Protein AF-A0A524PRM0-F1 (afdb_monomer_lite)

pLDDT: mean 89.5, std 9.57, range [42.81, 97.81]

Secondary structure (DSSP, 8-state):
---GGGS--HHHHHHSTTTTS-HHHHS-GGGGSSSPPTTGGGPPPPPTHHHHTT-TTTGGG-HHHHHHHHHTSGGGGSTT--GGGTS-TTT----TTT-S-HHHHHHHHHHHHHHHHT-HHHHHHH--SPP--HHHHTTTSTTHHHHHHHS-HHHHHB---SSSSS---BPPTTTS---THHHHSSS-GGGTTTTTTGGGT---SSBTTTTGGGT---TTTT-BHHHHHHHHHHHHHHHHHHHHHHHHHHHT-

Foldseek 3Di:
DDDPVPDQDLVLQCQAPCVVDDPCVFFPPQVVDPPRDPVSVVDDTDAPCVPQNPDPVNVLQVVVVQVVLLCLAPQVPFPPDGPCLLAVRRRGHDAVVPDPALLVVLVSNQVSVCVQLVDVVNVVVRDPDDHHPPCVLPVLDDPVVVCSSLDHPQLFQFDQDQRHQAGNRGHDSVRGDRDLCCQQALVHSCCRHSCVPVVVPDDDPQWRVVVSVVNDDRHRNTDGNVVVVVVVVVVVVVVVVVVVVVVVVVVVD

Sequence (253 aa):
IMCDQYIIDRDKYYQSNHWSFSCTDCHSTEFANFPHQIVERLEEHFSCIDCHGYDEAYAQYNFEEIDAEYQASTHVNVEGFSCWNCHNPHSYEITVRNSTNLHETILYDNNICLECHGNYTNFQLLSNHDEIKVVDSHDWLPNQVAHFQGVRCIECHTSINDTILVAHTLLPKEQAVRRCTECHSSDSRLMATLYKFQSKERRSTGFINGVIINDSYVIGATRNFYLNVLSLIIFGGLLLVIMVHIGFRIKRK

Structure (mmCIF, N/CA/C/O backbone):
data_AF-A0A524PRM0-F1
#
_entry.id   AF-A0A524PRM0-F1
#
loop_
_atom_site.group_PDB
_atom_site.id
_atom_site.type_symbol
_atom_site.label_atom_id
_atom_site.label_alt_id
_atom_site.label_comp_id
_atom_site.label_asym_id
_atom_site.label_entity_id
_atom_site.label_seq_id
_atom_site.pdbx_PDB_ins_code
_atom_site.Cartn_x
_atom_site.Cartn_y
_atom_site.Cartn_z
_atom_site.occupancy
_atom_site.B_iso_or_equiv
_atom_site.auth_seq_id
_atom_site.auth_comp_id
_atom_site.auth_asym_id
_atom_site.auth_atom_id
_atom_site.pdbx_PDB_model_num
ATOM 1 N N . ILE A 1 1 ? 3.714 -13.861 -34.727 1.00 42.81 1 ILE A N 1
ATOM 2 C CA . ILE A 1 1 ? 2.568 -13.748 -33.796 1.00 42.81 1 ILE A CA 1
ATOM 3 C C . ILE A 1 1 ? 3.050 -12.834 -32.683 1.00 42.81 1 ILE A C 1
ATOM 5 O O . ILE A 1 1 ? 3.995 -13.211 -32.006 1.00 42.81 1 ILE A O 1
ATOM 9 N N . MET A 1 2 ? 2.551 -11.597 -32.610 1.00 49.12 2 MET A N 1
ATOM 10 C CA . MET A 1 2 ? 2.824 -10.735 -31.455 1.00 49.12 2 MET A CA 1
ATOM 11 C C . MET A 1 2 ? 1.955 -11.256 -30.315 1.00 49.12 2 MET A C 1
ATOM 13 O O . MET A 1 2 ? 0.758 -11.429 -30.512 1.00 49.12 2 MET A O 1
ATOM 17 N N . CYS A 1 3 ? 2.557 -11.600 -29.179 1.00 55.69 3 CYS A N 1
ATOM 18 C CA . CYS A 1 3 ? 1.780 -11.946 -27.996 1.00 55.69 3 CYS A CA 1
ATOM 19 C C . CYS A 1 3 ? 1.255 -10.640 -27.387 1.00 55.69 3 CYS A C 1
ATOM 21 O O . CYS A 1 3 ? 2.056 -9.747 -27.119 1.00 55.69 3 CYS A O 1
ATOM 23 N N . ASP A 1 4 ? -0.055 -10.544 -27.156 1.00 56.41 4 ASP A N 1
ATOM 24 C CA . ASP A 1 4 ? -0.734 -9.328 -26.664 1.00 56.41 4 ASP A CA 1
ATOM 25 C C . ASP A 1 4 ? -0.154 -8.793 -25.340 1.00 56.41 4 ASP A C 1
ATOM 27 O O . ASP A 1 4 ? -0.187 -7.602 -25.066 1.00 56.41 4 ASP A O 1
ATOM 31 N N . GLN A 1 5 ? 0.472 -9.673 -24.560 1.00 56.88 5 GLN A N 1
ATOM 32 C CA . GLN A 1 5 ? 1.200 -9.390 -23.318 1.00 56.88 5 GLN A CA 1
ATOM 33 C C . GLN A 1 5 ? 2.495 -8.563 -23.484 1.00 56.88 5 GLN A C 1
ATOM 35 O O . GLN A 1 5 ? 3.081 -8.162 -22.485 1.00 56.88 5 GLN A O 1
ATOM 40 N N . TYR A 1 6 ? 2.938 -8.277 -24.715 1.00 70.50 6 TYR A N 1
ATOM 41 C CA . TYR A 1 6 ? 4.083 -7.392 -25.000 1.00 70.50 6 TYR A CA 1
ATOM 42 C C . TYR A 1 6 ? 3.674 -6.049 -25.616 1.00 70.50 6 TYR A C 1
ATOM 44 O O . TYR A 1 6 ? 4.520 -5.337 -26.158 1.00 70.50 6 TYR A O 1
ATOM 52 N N . ILE A 1 7 ? 2.382 -5.722 -25.591 1.00 82.38 7 ILE A N 1
ATOM 53 C CA . ILE A 1 7 ? 1.856 -4.455 -26.094 1.00 82.38 7 ILE A CA 1
ATOM 54 C C . ILE A 1 7 ? 1.409 -3.623 -24.897 1.00 82.38 7 ILE A C 1
ATOM 56 O O . ILE A 1 7 ? 0.623 -4.078 -24.069 1.00 82.38 7 ILE A O 1
ATOM 60 N N . ILE A 1 8 ? 1.906 -2.389 -24.824 1.00 88.50 8 ILE A N 1
ATOM 61 C CA . ILE A 1 8 ? 1.453 -1.431 -23.821 1.00 88.50 8 ILE A CA 1
ATOM 62 C C . ILE A 1 8 ? 0.025 -1.002 -24.157 1.00 88.50 8 ILE A C 1
ATOM 64 O O . ILE A 1 8 ? -0.260 -0.544 -25.267 1.00 88.50 8 ILE A O 1
ATOM 68 N N . ASP A 1 9 ? -0.873 -1.154 -23.187 1.00 92.44 9 ASP A N 1
ATOM 69 C CA . ASP A 1 9 ? -2.245 -0.675 -23.300 1.00 92.44 9 ASP A CA 1
ATOM 70 C C . ASP A 1 9 ? -2.242 0.857 -23.343 1.00 92.44 9 ASP A C 1
ATOM 72 O O . ASP A 1 9 ? -1.825 1.529 -22.397 1.00 92.44 9 ASP A O 1
ATOM 76 N N . ARG A 1 10 ? -2.705 1.404 -24.469 1.00 92.12 10 ARG A N 1
ATOM 77 C CA . ARG A 1 10 ? -2.720 2.844 -24.723 1.00 92.12 10 ARG A CA 1
ATOM 78 C C . ARG A 1 10 ? -3.519 3.605 -23.668 1.00 92.12 10 ARG A C 1
ATOM 80 O O . ARG A 1 10 ? -3.076 4.664 -23.231 1.00 92.12 10 ARG A O 1
ATOM 87 N N . ASP A 1 11 ? -4.692 3.106 -23.298 1.00 94.50 11 ASP A N 1
ATOM 88 C CA . ASP A 1 11 ? -5.593 3.837 -22.413 1.00 94.50 11 ASP A CA 1
ATOM 89 C C . ASP A 1 11 ? -5.048 3.829 -20.986 1.00 94.50 11 ASP A C 1
ATOM 91 O O . ASP A 1 11 ? -5.102 4.863 -20.321 1.00 94.50 11 ASP A O 1
ATOM 95 N N . LYS A 1 12 ? -4.452 2.714 -20.542 1.00 93.31 12 LYS A N 1
ATOM 96 C CA . LYS A 1 12 ? -3.744 2.654 -19.252 1.00 93.31 12 LYS A CA 1
ATOM 97 C C . LYS A 1 12 ? -2.511 3.555 -19.229 1.00 93.31 12 LYS A C 1
ATOM 99 O O . LYS A 1 12 ? -2.285 4.254 -18.247 1.00 93.31 12 LYS A O 1
ATOM 104 N N . TYR A 1 13 ? -1.747 3.600 -20.319 1.00 95.00 13 TYR A N 1
ATOM 105 C CA . TYR A 1 13 ? -0.578 4.471 -20.410 1.00 95.00 13 TYR A CA 1
ATOM 106 C C . TYR A 1 13 ? -0.937 5.945 -20.259 1.00 95.00 13 TYR A C 1
ATOM 108 O O . TYR A 1 13 ? -0.324 6.650 -19.458 1.00 95.00 13 TYR A O 1
ATOM 116 N N . TYR A 1 14 ? -1.976 6.399 -20.963 1.00 94.25 14 TYR A N 1
ATOM 117 C CA . TYR A 1 14 ? -2.411 7.794 -20.892 1.00 94.25 14 TYR A CA 1
ATOM 118 C C . TYR A 1 14 ? -3.111 8.177 -19.580 1.00 94.25 14 TYR A C 1
ATOM 120 O O . TYR A 1 14 ? -3.336 9.364 -19.351 1.00 94.25 14 TYR A O 1
ATOM 128 N N . GLN A 1 15 ? -3.445 7.205 -18.728 1.00 92.25 15 GLN A N 1
ATOM 129 C CA . GLN A 1 15 ? -3.953 7.445 -17.373 1.00 92.25 15 GLN A CA 1
ATOM 130 C C . GLN A 1 15 ? -2.844 7.366 -16.307 1.00 92.25 15 GLN A C 1
ATOM 132 O O . GLN A 1 15 ? -2.979 7.984 -15.253 1.00 92.25 15 GLN A O 1
ATOM 137 N N . SER A 1 16 ? -1.725 6.690 -16.605 1.00 94.00 16 SER A N 1
ATOM 138 C CA . SER A 1 16 ? -0.582 6.507 -15.699 1.00 94.00 16 SER A CA 1
ATOM 139 C C . SER A 1 16 ? 0.093 7.815 -15.273 1.00 94.00 16 SER A C 1
ATOM 141 O O . SER A 1 16 ? 0.008 8.833 -15.954 1.00 94.00 16 SER A O 1
ATOM 143 N N . ASN A 1 17 ? 0.869 7.785 -14.187 1.00 91.88 17 ASN A N 1
ATOM 144 C CA . ASN A 1 17 ? 1.587 8.971 -13.697 1.00 91.88 17 ASN A CA 1
ATOM 145 C C . ASN A 1 17 ? 2.663 9.495 -14.668 1.00 91.88 17 ASN A C 1
ATOM 147 O O . ASN A 1 17 ? 3.032 10.665 -14.582 1.00 91.88 17 ASN A O 1
ATOM 151 N N . HIS A 1 18 ? 3.171 8.646 -15.567 1.00 93.00 18 HIS A N 1
ATOM 152 C CA . HIS A 1 18 ? 4.244 8.976 -16.513 1.00 93.00 18 HIS A CA 1
ATOM 153 C C . HIS A 1 18 ? 3.741 9.162 -17.952 1.00 93.00 18 HIS A C 1
ATOM 155 O O . HIS A 1 18 ? 4.539 9.182 -18.886 1.00 93.00 18 HIS A O 1
ATOM 161 N N . TRP A 1 19 ? 2.429 9.344 -18.147 1.00 94.12 19 TRP A N 1
ATOM 162 C CA . TRP A 1 19 ? 1.804 9.496 -19.468 1.00 94.12 19 TRP A CA 1
ATOM 163 C C . TRP A 1 19 ? 2.419 10.593 -20.353 1.00 94.12 19 TRP A C 1
ATOM 165 O O . TRP A 1 19 ? 2.274 10.560 -21.575 1.00 94.12 19 TRP A O 1
ATOM 175 N N . SER A 1 20 ? 3.040 11.608 -19.739 1.00 94.00 20 SER A N 1
ATOM 176 C CA . SER A 1 20 ? 3.622 12.757 -20.434 1.00 94.00 20 SER A CA 1
ATOM 177 C C . SER A 1 20 ? 5.001 12.486 -21.030 1.00 94.00 20 SER A C 1
ATOM 179 O O . SER A 1 20 ? 5.500 13.330 -21.773 1.00 94.00 20 SER A O 1
ATOM 181 N N . PHE A 1 21 ? 5.634 11.368 -20.679 1.00 93.38 21 PHE A N 1
ATOM 182 C CA . PHE A 1 21 ? 6.931 10.992 -21.229 1.00 93.38 21 PHE A CA 1
ATOM 183 C C . PHE A 1 21 ? 6.786 10.421 -22.639 1.00 93.38 21 PHE A C 1
ATOM 185 O O . PHE A 1 21 ? 5.763 9.866 -23.027 1.00 93.38 21 PHE A O 1
ATOM 192 N N . SER A 1 22 ? 7.819 10.586 -23.450 1.00 92.88 22 SER A N 1
ATOM 193 C CA . SER A 1 22 ? 7.994 9.796 -24.658 1.00 92.88 22 SER A CA 1
ATOM 194 C C . SER A 1 22 ? 8.555 8.420 -24.289 1.00 92.88 22 SER A C 1
ATOM 196 O O . SER A 1 22 ? 9.211 8.266 -23.260 1.00 92.88 22 SER A O 1
ATOM 198 N N . CYS A 1 23 ? 8.351 7.404 -25.134 1.00 90.81 23 CYS A N 1
ATOM 199 C CA . CYS A 1 23 ? 8.943 6.080 -24.898 1.00 90.81 23 CYS A CA 1
ATOM 200 C C . CYS A 1 23 ? 10.467 6.187 -24.728 1.00 90.81 23 CYS A C 1
ATOM 202 O O . CYS A 1 23 ? 11.041 5.558 -23.850 1.00 90.81 23 CYS A O 1
ATOM 204 N N . THR A 1 24 ? 11.102 7.045 -25.530 1.00 92.19 24 THR A N 1
ATOM 205 C CA . THR A 1 24 ? 12.550 7.285 -25.537 1.00 92.19 24 THR A CA 1
ATOM 206 C C . THR A 1 24 ? 13.056 8.148 -24.377 1.00 92.19 24 THR A C 1
ATOM 208 O O . THR A 1 24 ? 14.256 8.387 -24.290 1.00 92.19 24 THR A O 1
ATOM 211 N N . ASP A 1 25 ? 12.172 8.629 -23.497 1.00 92.31 25 ASP A N 1
ATOM 212 C CA . ASP A 1 25 ? 12.589 9.303 -22.261 1.00 92.31 25 ASP A CA 1
ATOM 213 C C . ASP A 1 25 ? 13.003 8.278 -21.191 1.00 92.31 25 ASP A C 1
ATOM 215 O O . ASP A 1 25 ? 13.811 8.591 -20.322 1.00 92.31 25 ASP A O 1
ATOM 219 N N . CYS A 1 26 ? 12.472 7.050 -21.267 1.00 90.19 26 CYS A N 1
ATOM 220 C CA . CYS A 1 26 ? 12.817 5.939 -20.371 1.00 90.19 26 CYS A CA 1
ATOM 221 C C . CYS A 1 26 ? 13.532 4.785 -21.085 1.00 90.19 26 CYS A C 1
ATOM 223 O O . CYS A 1 26 ? 14.233 4.010 -20.444 1.00 90.19 26 CYS A O 1
ATOM 225 N N . HIS A 1 27 ? 13.346 4.656 -22.394 1.00 91.06 27 HIS A N 1
ATOM 226 C CA . HIS A 1 27 ? 13.953 3.613 -23.207 1.00 91.06 27 HIS A CA 1
ATOM 227 C C . HIS A 1 27 ? 15.031 4.179 -24.130 1.00 91.06 27 HIS A C 1
ATOM 229 O O . HIS A 1 27 ? 15.061 5.380 -24.415 1.00 91.06 27 HIS A O 1
ATOM 235 N N . SER A 1 28 ? 15.907 3.319 -24.650 1.00 91.19 28 SER A N 1
ATOM 236 C CA . SER A 1 28 ? 16.889 3.739 -25.654 1.00 91.19 28 SER A CA 1
ATOM 237 C C . SER A 1 28 ? 16.225 4.360 -26.894 1.00 91.19 28 SER A C 1
ATOM 239 O O . SER A 1 28 ? 15.088 4.048 -27.253 1.00 91.19 28 SER A O 1
ATOM 241 N N . THR A 1 29 ? 16.949 5.226 -27.613 1.00 91.62 29 THR A N 1
ATOM 242 C CA . THR A 1 29 ? 16.426 5.891 -28.825 1.00 91.62 29 THR A CA 1
ATOM 243 C C . THR A 1 2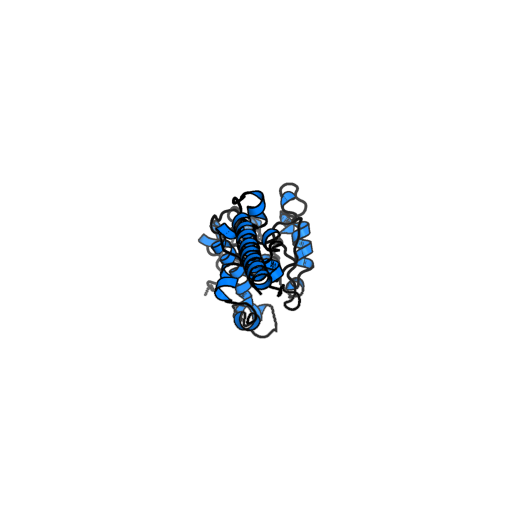9 ? 15.989 4.912 -29.917 1.00 91.62 29 THR A C 1
ATOM 245 O O . THR A 1 29 ? 15.158 5.252 -30.759 1.00 91.62 29 THR A O 1
ATOM 248 N N . GLU A 1 30 ? 16.504 3.683 -29.884 1.00 90.50 30 GLU A N 1
ATOM 249 C CA . GLU A 1 30 ? 16.150 2.607 -30.809 1.00 90.50 30 GLU A CA 1
ATOM 250 C C . GLU A 1 30 ? 14.702 2.117 -30.646 1.00 90.50 30 GLU A C 1
ATOM 252 O O . GLU A 1 30 ? 14.135 1.573 -31.598 1.00 90.50 30 GLU A O 1
ATOM 257 N N . PHE A 1 31 ? 14.038 2.404 -29.516 1.00 88.94 31 PHE A N 1
ATOM 258 C CA . PHE A 1 31 ? 12.598 2.162 -29.354 1.00 88.94 31 PHE A CA 1
ATOM 259 C C . PHE A 1 31 ? 11.720 2.995 -30.298 1.00 88.94 31 PHE A C 1
ATOM 261 O O . PHE A 1 31 ? 10.552 2.659 -30.491 1.00 88.94 31 PHE A O 1
ATOM 268 N N . ALA A 1 32 ? 12.257 4.028 -30.954 1.00 89.00 32 ALA A N 1
ATOM 269 C CA . ALA A 1 32 ? 11.547 4.723 -32.028 1.00 89.00 32 ALA A CA 1
ATOM 270 C C . ALA A 1 32 ? 11.274 3.816 -33.247 1.00 89.00 32 ALA A C 1
ATOM 272 O O . ALA A 1 32 ? 10.380 4.099 -34.049 1.00 89.00 32 ALA A O 1
ATOM 273 N N . ASN A 1 33 ? 12.025 2.718 -33.391 1.00 88.50 33 ASN A N 1
ATOM 274 C CA . ASN A 1 33 ? 11.896 1.780 -34.496 1.00 88.50 33 ASN A CA 1
ATOM 275 C C . ASN A 1 33 ? 10.925 0.646 -34.138 1.00 88.50 33 ASN A C 1
ATOM 277 O O . ASN A 1 33 ? 11.128 -0.096 -33.174 1.00 88.50 33 ASN A O 1
ATOM 281 N N . PHE A 1 34 ? 9.879 0.474 -34.953 1.00 84.94 34 PHE A N 1
ATOM 282 C CA . PHE A 1 34 ? 8.905 -0.608 -34.803 1.00 84.94 34 PHE A CA 1
ATOM 283 C C . PHE A 1 34 ? 8.970 -1.595 -35.985 1.00 84.94 34 PHE A C 1
ATOM 285 O O . PHE A 1 34 ? 8.957 -1.154 -37.138 1.00 84.94 34 PHE A O 1
ATOM 292 N N . PRO A 1 35 ? 8.966 -2.923 -35.745 1.00 86.38 35 PRO A N 1
ATOM 293 C CA . PRO A 1 35 ? 8.941 -3.589 -34.438 1.00 86.38 35 PRO A CA 1
ATOM 294 C C . PRO A 1 35 ? 10.281 -3.474 -33.691 1.00 86.38 35 PRO A C 1
ATOM 296 O O . PRO A 1 35 ? 11.340 -3.596 -34.305 1.00 86.38 35 PRO A O 1
ATOM 299 N N . HIS A 1 36 ? 10.223 -3.295 -32.365 1.00 86.75 36 HIS A N 1
ATOM 300 C CA . HIS A 1 36 ? 11.415 -3.234 -31.505 1.00 86.75 36 HIS A CA 1
ATOM 301 C C . HIS A 1 36 ? 12.232 -4.527 -31.637 1.00 86.75 36 HIS A C 1
ATOM 303 O O . HIS A 1 36 ? 11.631 -5.617 -31.657 1.00 86.75 36 HIS A O 1
ATOM 309 N N . GLN A 1 37 ? 13.565 -4.444 -31.723 1.00 86.94 37 GLN A N 1
ATOM 310 C CA . GLN A 1 37 ? 14.389 -5.654 -31.766 1.00 86.94 37 GLN A CA 1
ATOM 311 C C . GLN A 1 37 ? 14.403 -6.320 -30.385 1.00 86.94 37 GLN A C 1
ATOM 313 O O . GLN A 1 37 ? 13.824 -5.844 -29.410 1.00 86.94 37 GLN A O 1
ATOM 318 N N . ILE A 1 38 ? 14.966 -7.525 -30.322 1.00 84.00 38 ILE A N 1
ATOM 319 C CA . ILE A 1 38 ? 14.988 -8.306 -29.080 1.00 84.00 38 ILE A CA 1
ATOM 320 C C . ILE A 1 38 ? 15.909 -7.654 -28.047 1.00 84.00 38 ILE A C 1
ATOM 322 O O . ILE A 1 38 ? 15.618 -7.724 -26.859 1.00 84.00 38 ILE A O 1
ATOM 326 N N . VAL A 1 39 ? 17.000 -7.027 -28.492 1.00 85.62 39 VAL A N 1
ATOM 327 C CA . VAL A 1 39 ? 18.006 -6.453 -27.591 1.00 85.62 39 VAL A CA 1
ATOM 328 C C . VAL A 1 39 ? 17.467 -5.246 -26.831 1.00 85.62 39 VAL A C 1
ATOM 330 O O . VAL A 1 39 ? 17.747 -5.134 -25.645 1.00 85.62 39 VAL A O 1
ATOM 333 N N . GLU A 1 40 ? 16.620 -4.416 -27.445 1.00 85.31 40 GLU A N 1
ATOM 334 C CA . GLU A 1 40 ? 16.002 -3.283 -26.748 1.00 85.31 40 GLU A CA 1
ATOM 335 C C . GLU A 1 40 ? 14.949 -3.761 -25.736 1.00 85.31 40 GLU A C 1
ATOM 337 O O . GLU A 1 40 ? 14.760 -3.153 -24.694 1.00 85.31 40 GLU A O 1
ATOM 342 N N . ARG A 1 41 ? 14.310 -4.917 -25.955 1.00 79.31 41 ARG A N 1
ATOM 343 C CA . ARG A 1 41 ? 13.371 -5.500 -24.970 1.00 79.31 41 ARG A CA 1
ATOM 344 C C . ARG A 1 41 ? 14.052 -6.071 -23.725 1.00 79.31 41 ARG A C 1
ATOM 346 O O . ARG A 1 41 ? 13.354 -6.471 -22.800 1.00 79.31 41 ARG A O 1
ATOM 353 N N . LEU A 1 42 ? 15.377 -6.188 -23.744 1.00 83.12 42 LEU A N 1
ATOM 354 C CA . LEU A 1 42 ? 16.195 -6.713 -22.651 1.00 83.12 42 LEU A CA 1
ATOM 355 C C . LEU A 1 42 ? 17.123 -5.635 -22.082 1.00 83.12 42 LEU A C 1
ATOM 357 O O . LEU A 1 42 ? 18.098 -5.965 -21.407 1.00 83.12 42 LEU A O 1
ATOM 361 N N . GLU A 1 43 ? 16.872 -4.366 -22.406 1.00 84.88 43 GLU A N 1
ATOM 362 C CA . GLU A 1 43 ? 17.679 -3.272 -21.890 1.00 84.88 43 GLU A CA 1
ATOM 363 C C . GLU A 1 43 ? 17.483 -3.091 -20.383 1.00 84.88 43 GLU A C 1
ATOM 365 O O . GLU A 1 43 ? 16.456 -3.456 -19.809 1.00 84.88 43 GLU A O 1
ATOM 370 N N . GLU A 1 44 ? 18.498 -2.522 -19.742 1.00 84.62 44 GLU A N 1
ATOM 371 C CA . GLU A 1 44 ? 18.410 -2.131 -18.344 1.00 84.62 44 GLU A CA 1
ATOM 372 C C . GLU A 1 44 ? 17.439 -0.956 -18.204 1.00 84.62 44 GLU A C 1
ATOM 374 O O . GLU A 1 44 ? 17.479 0.003 -18.976 1.00 84.62 44 GLU A O 1
ATOM 379 N N . HIS A 1 45 ? 16.540 -1.048 -17.229 1.00 85.19 45 HIS A N 1
ATOM 380 C CA . HIS A 1 45 ? 15.526 -0.031 -16.995 1.00 85.19 45 HIS A CA 1
ATOM 381 C C . HIS A 1 45 ? 16.012 0.976 -15.958 1.00 85.19 45 HIS A C 1
ATOM 383 O O . HIS A 1 45 ? 16.599 0.589 -14.948 1.00 85.19 45 HIS A O 1
ATOM 389 N N . PHE A 1 46 ? 15.684 2.254 -16.164 1.00 89.50 46 PHE A N 1
ATOM 390 C CA . PHE A 1 46 ? 15.797 3.252 -15.102 1.00 89.50 46 PHE A CA 1
ATOM 391 C C . PHE A 1 46 ? 15.009 2.805 -13.877 1.00 89.50 46 PHE A C 1
ATOM 393 O O . PHE A 1 46 ? 13.934 2.219 -13.993 1.00 89.50 46 PHE A O 1
ATOM 400 N N . SER A 1 47 ? 15.526 3.105 -12.701 1.00 88.62 47 SER A N 1
ATOM 401 C CA . SER A 1 47 ? 14.833 2.997 -11.427 1.00 88.62 47 SER A CA 1
ATOM 402 C C . SER A 1 47 ? 14.136 4.316 -11.073 1.00 88.62 47 SER A C 1
ATOM 404 O O . SER A 1 47 ? 14.348 5.355 -11.697 1.00 88.62 47 SER A O 1
ATOM 406 N N . CYS A 1 48 ? 13.310 4.300 -10.025 1.00 88.81 48 CYS A N 1
ATOM 407 C CA . CYS A 1 48 ? 12.645 5.507 -9.532 1.00 88.81 48 CYS A CA 1
ATOM 408 C C . CYS A 1 48 ? 13.656 6.586 -9.107 1.00 88.81 48 CYS A C 1
ATOM 410 O O . CYS A 1 48 ? 13.417 7.776 -9.314 1.00 88.81 48 CYS A O 1
ATOM 412 N N . ILE A 1 49 ? 14.772 6.170 -8.493 1.00 91.81 49 ILE A N 1
ATOM 413 C CA . ILE A 1 49 ? 15.749 7.092 -7.901 1.00 91.81 49 ILE A CA 1
ATOM 414 C C . ILE A 1 49 ? 16.592 7.788 -8.965 1.00 91.81 49 ILE A C 1
ATOM 416 O O . ILE A 1 49 ? 17.090 8.876 -8.702 1.00 91.81 49 ILE A O 1
ATOM 420 N N . ASP A 1 50 ? 16.697 7.222 -10.171 1.00 92.69 50 ASP A N 1
ATOM 421 C CA . ASP A 1 50 ? 17.487 7.818 -11.255 1.00 92.69 50 ASP A CA 1
ATOM 422 C C . ASP A 1 50 ? 16.903 9.153 -11.736 1.00 92.69 50 ASP A C 1
ATOM 424 O O . ASP A 1 50 ? 17.622 9.984 -12.290 1.00 92.69 50 ASP A O 1
ATOM 428 N N . CYS A 1 51 ? 15.605 9.378 -11.500 1.00 91.38 51 CYS A N 1
ATOM 429 C CA . CYS A 1 51 ? 14.934 10.643 -11.798 1.00 91.38 51 CYS A CA 1
ATOM 430 C C . CYS A 1 51 ? 14.431 11.376 -10.551 1.00 91.38 51 CYS A C 1
ATOM 432 O O . CYS A 1 51 ? 14.455 12.602 -10.520 1.00 91.38 51 CYS A O 1
ATOM 434 N N . HIS A 1 52 ? 13.942 10.659 -9.535 1.00 92.50 52 HIS A N 1
ATOM 435 C CA . HIS A 1 52 ? 13.371 11.291 -8.342 1.00 92.50 52 HIS A CA 1
ATOM 436 C C . HIS A 1 52 ? 14.360 11.466 -7.187 1.00 92.50 52 HIS A C 1
ATOM 438 O O . HIS A 1 52 ? 14.073 12.224 -6.260 1.00 92.50 52 HIS A O 1
ATOM 444 N N . GLY A 1 53 ? 15.484 10.750 -7.206 1.00 92.62 53 GLY A N 1
ATOM 445 C CA . GLY A 1 53 ? 16.479 10.785 -6.143 1.00 92.62 53 GLY A CA 1
ATOM 446 C C . GLY A 1 53 ? 17.325 12.051 -6.199 1.00 92.62 53 GLY A C 1
ATOM 447 O O . GLY A 1 53 ? 17.748 12.490 -7.267 1.00 92.62 53 GLY A O 1
ATOM 448 N N . TYR A 1 54 ? 17.595 12.627 -5.032 1.00 90.38 54 TYR A N 1
ATOM 449 C CA . TYR A 1 54 ? 18.449 13.794 -4.813 1.00 90.38 54 TYR A CA 1
ATOM 450 C C . TYR A 1 54 ? 18.033 15.062 -5.578 1.00 90.38 54 TYR A C 1
ATOM 452 O O . TYR A 1 54 ? 18.806 16.019 -5.655 1.00 90.38 54 TYR A O 1
ATOM 460 N N . ASP A 1 55 ? 16.809 15.096 -6.106 1.00 92.31 55 ASP A N 1
ATOM 461 C CA . ASP A 1 55 ? 16.231 16.249 -6.787 1.00 92.31 55 ASP A CA 1
ATOM 462 C C . ASP A 1 55 ? 15.371 17.065 -5.807 1.00 92.31 55 ASP A C 1
ATOM 464 O O . ASP A 1 55 ? 14.390 16.584 -5.227 1.00 92.31 55 ASP A O 1
ATOM 468 N N . GLU A 1 56 ? 15.723 18.342 -5.642 1.00 92.81 56 GLU A N 1
ATOM 469 C CA . GLU A 1 56 ? 15.010 19.283 -4.775 1.00 92.81 56 GLU A CA 1
ATOM 470 C C . GLU A 1 56 ? 13.522 19.425 -5.139 1.00 92.81 56 GLU A C 1
ATOM 472 O O . GLU A 1 56 ? 12.698 19.672 -4.253 1.00 92.81 56 GLU A O 1
ATOM 477 N N . ALA A 1 57 ? 13.146 19.223 -6.408 1.00 93.00 57 ALA A N 1
ATOM 478 C CA . ALA A 1 57 ? 11.753 19.265 -6.852 1.00 93.00 57 ALA A CA 1
ATOM 479 C C . ALA A 1 57 ? 10.901 18.134 -6.243 1.00 93.00 57 ALA A C 1
ATOM 481 O O . ALA A 1 57 ? 9.692 18.302 -6.032 1.00 93.00 57 ALA A O 1
ATOM 482 N N . TYR A 1 58 ? 11.526 16.998 -5.919 1.00 90.56 58 TYR A N 1
ATOM 483 C CA . TYR A 1 58 ? 10.862 15.803 -5.391 1.00 90.56 58 TYR A CA 1
ATOM 484 C C . TYR A 1 58 ? 11.188 15.510 -3.923 1.00 90.56 58 TYR A C 1
ATOM 486 O O . TYR A 1 58 ? 10.548 14.634 -3.340 1.00 90.56 58 TYR A O 1
ATOM 494 N N . ALA A 1 59 ? 12.082 16.278 -3.291 1.00 91.56 59 ALA A N 1
ATOM 495 C CA . ALA A 1 59 ? 12.526 16.077 -1.907 1.00 91.56 59 ALA A CA 1
ATOM 496 C C . ALA A 1 59 ? 11.376 15.907 -0.891 1.00 91.56 59 ALA A C 1
ATOM 498 O O . ALA A 1 59 ? 11.466 15.113 0.038 1.00 91.56 59 ALA A O 1
ATOM 499 N N . GLN A 1 60 ? 10.243 16.588 -1.098 1.00 89.94 60 GLN A N 1
ATOM 500 C CA . GLN A 1 60 ? 9.038 16.472 -0.258 1.00 89.94 60 GLN A CA 1
ATOM 501 C C . GLN A 1 60 ? 8.415 15.062 -0.199 1.00 89.94 60 GLN A C 1
ATOM 503 O O . GLN A 1 60 ? 7.576 14.799 0.665 1.00 89.94 60 GLN A O 1
ATOM 508 N N . TYR A 1 61 ? 8.771 14.177 -1.131 1.00 88.94 61 TYR A N 1
ATOM 509 C CA . TYR A 1 61 ? 8.276 12.803 -1.203 1.00 88.94 61 TYR A CA 1
ATOM 510 C C . TYR A 1 61 ? 9.231 11.782 -0.564 1.00 88.94 61 TYR A C 1
ATOM 512 O O . TYR A 1 61 ? 8.804 10.651 -0.344 1.00 88.94 61 TYR A O 1
ATOM 520 N N . ASN A 1 62 ? 10.456 12.191 -0.205 1.00 93.94 62 ASN A N 1
ATOM 521 C CA . ASN A 1 62 ? 11.500 11.370 0.427 1.00 93.94 62 ASN A CA 1
ATOM 522 C C . ASN A 1 62 ? 11.754 10.037 -0.310 1.00 93.94 62 ASN A C 1
ATOM 524 O O . ASN A 1 62 ? 11.637 8.955 0.271 1.00 93.94 62 ASN A O 1
ATOM 528 N N . PHE A 1 63 ? 12.081 10.104 -1.603 1.00 94.06 63 PHE A N 1
ATOM 529 C CA . PHE A 1 63 ? 12.322 8.908 -2.420 1.00 94.06 63 PHE A CA 1
ATOM 530 C C . PHE A 1 63 ? 13.517 8.077 -1.938 1.00 94.06 63 PHE A C 1
ATOM 532 O O . PHE A 1 63 ? 13.504 6.859 -2.086 1.00 94.06 63 PHE A O 1
ATOM 539 N N . GLU A 1 64 ? 14.506 8.702 -1.307 1.00 94.88 64 GLU A N 1
ATOM 540 C CA . GLU A 1 64 ? 15.655 8.024 -0.704 1.00 94.88 64 GLU A CA 1
ATOM 541 C C . GLU A 1 64 ? 15.234 7.150 0.478 1.00 94.88 64 GLU A C 1
ATOM 543 O O . GLU A 1 64 ? 15.760 6.058 0.671 1.00 94.88 64 GLU A O 1
ATOM 548 N N . GLU A 1 65 ? 14.265 7.613 1.270 1.00 96.00 65 GLU A N 1
ATOM 549 C CA . GLU A 1 65 ? 13.729 6.825 2.376 1.00 96.00 65 GLU A CA 1
ATOM 550 C C . GLU A 1 65 ? 12.816 5.704 1.871 1.00 96.00 65 GLU A C 1
ATOM 552 O O . GLU A 1 65 ? 12.874 4.594 2.392 1.00 96.00 65 GLU A O 1
ATOM 557 N N . ILE A 1 66 ? 12.033 5.960 0.817 1.00 95.94 66 ILE A N 1
ATOM 558 C CA . ILE A 1 66 ? 11.247 4.924 0.131 1.00 95.94 66 ILE A CA 1
ATOM 559 C C . ILE A 1 66 ? 12.157 3.808 -0.396 1.00 95.94 66 ILE A C 1
ATOM 561 O O . ILE A 1 66 ? 11.862 2.633 -0.172 1.00 95.94 66 ILE A O 1
ATOM 565 N N . ASP A 1 67 ? 13.260 4.158 -1.064 1.00 96.06 67 ASP A N 1
ATOM 566 C CA . ASP A 1 67 ? 14.230 3.171 -1.540 1.00 96.06 67 ASP A CA 1
ATOM 567 C C . ASP A 1 67 ? 14.855 2.411 -0.366 1.00 96.06 67 ASP A C 1
ATOM 569 O O . ASP A 1 67 ? 14.818 1.184 -0.352 1.00 96.06 67 ASP A O 1
ATOM 573 N N . ALA A 1 68 ? 15.317 3.103 0.680 1.00 96.69 68 ALA A N 1
ATOM 574 C CA . ALA A 1 68 ? 15.878 2.452 1.866 1.00 96.69 68 ALA A CA 1
ATOM 575 C C . ALA A 1 68 ? 14.901 1.455 2.522 1.00 96.69 68 ALA A C 1
ATOM 577 O O . ALA A 1 68 ? 15.307 0.368 2.941 1.00 96.69 68 ALA A O 1
ATOM 578 N N . GLU A 1 69 ? 13.612 1.791 2.584 1.00 97.62 69 GLU A N 1
ATOM 579 C CA . GLU A 1 69 ? 12.568 0.891 3.071 1.00 97.62 69 GLU A CA 1
ATOM 580 C C . GLU A 1 69 ? 12.340 -0.315 2.150 1.00 97.62 69 GLU A C 1
ATOM 582 O O . GLU A 1 69 ? 12.195 -1.444 2.628 1.00 97.62 69 GLU A O 1
ATOM 587 N N . TYR A 1 70 ? 12.355 -0.111 0.831 1.00 96.69 70 TYR A N 1
ATOM 588 C CA . TYR A 1 70 ? 12.301 -1.211 -0.129 1.00 96.69 70 TYR A CA 1
ATOM 589 C C . TYR A 1 70 ? 13.509 -2.150 0.019 1.00 96.69 70 TYR A C 1
ATOM 591 O O . TYR A 1 70 ? 13.326 -3.370 0.077 1.00 96.69 70 TYR A O 1
ATOM 599 N N . GLN A 1 71 ? 14.722 -1.610 0.173 1.00 96.75 71 GLN A N 1
ATOM 600 C CA . GLN A 1 71 ? 15.940 -2.397 0.410 1.00 96.75 71 GLN A CA 1
ATOM 601 C C . GLN A 1 71 ? 15.898 -3.175 1.738 1.00 96.75 71 GLN A C 1
ATOM 603 O O . GLN A 1 71 ? 16.576 -4.189 1.886 1.00 96.75 71 GLN A O 1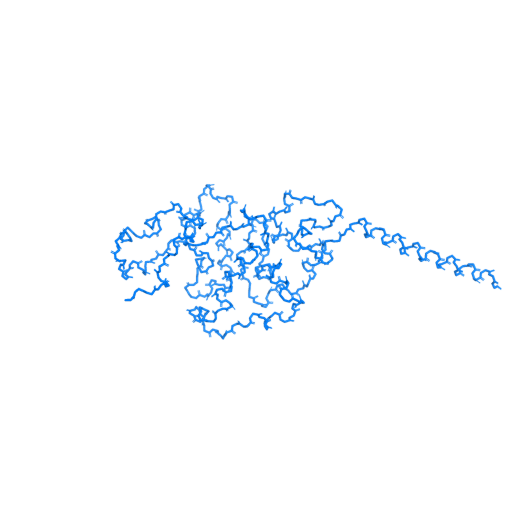
ATOM 608 N N . ALA A 1 72 ? 15.100 -2.732 2.713 1.00 97.25 72 ALA A N 1
ATOM 609 C CA . ALA A 1 72 ? 14.869 -3.445 3.971 1.00 97.25 72 ALA A CA 1
ATOM 610 C C . ALA A 1 72 ? 13.713 -4.463 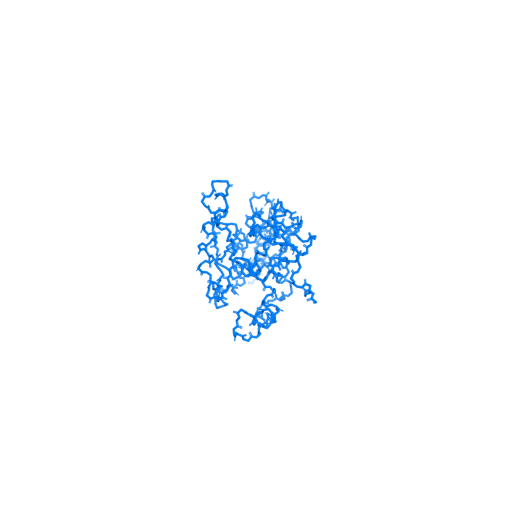3.893 1.00 97.25 72 ALA A C 1
ATOM 612 O O . ALA A 1 72 ? 13.444 -5.179 4.864 1.00 97.25 72 ALA A O 1
ATOM 613 N N . SER A 1 73 ? 13.006 -4.523 2.765 1.00 97.50 73 SER A N 1
ATOM 614 C CA . SER A 1 73 ? 11.813 -5.344 2.595 1.00 97.50 73 SER A CA 1
ATOM 615 C C . SER A 1 73 ? 12.132 -6.810 2.302 1.00 97.50 73 SER A C 1
ATOM 617 O O . SER A 1 73 ? 13.213 -7.177 1.848 1.00 97.50 73 SER A O 1
ATOM 619 N N . THR A 1 74 ? 11.149 -7.689 2.489 1.00 95.88 74 THR A N 1
ATOM 620 C CA . THR A 1 74 ? 11.292 -9.102 2.123 1.00 95.88 74 THR A CA 1
ATOM 621 C C . THR A 1 74 ? 11.418 -9.322 0.612 1.00 95.88 74 THR A C 1
ATOM 623 O O . THR A 1 74 ? 11.970 -10.348 0.216 1.00 95.88 74 THR A O 1
ATOM 626 N N . HIS A 1 75 ? 10.920 -8.399 -0.221 1.00 95.81 75 HIS A N 1
ATOM 627 C CA . HIS A 1 75 ? 10.903 -8.551 -1.679 1.00 95.81 75 HIS A CA 1
ATOM 628 C C . HIS A 1 75 ? 12.257 -8.278 -2.334 1.00 95.81 75 HIS A C 1
ATOM 630 O O . HIS A 1 75 ? 12.520 -8.854 -3.382 1.00 95.81 75 HIS A O 1
ATOM 636 N N . VAL A 1 76 ? 13.157 -7.517 -1.700 1.00 95.75 76 VAL A N 1
ATOM 637 C CA . VAL A 1 76 ? 14.518 -7.304 -2.235 1.00 95.75 76 VAL A CA 1
ATOM 638 C C . VAL A 1 76 ? 15.304 -8.614 -2.386 1.00 95.75 76 VAL A C 1
ATOM 640 O O . VAL A 1 76 ? 16.214 -8.721 -3.199 1.00 95.75 76 VAL A O 1
ATOM 643 N N . ASN A 1 77 ? 14.945 -9.635 -1.599 1.00 94.38 77 ASN A N 1
ATOM 644 C CA . ASN A 1 77 ? 15.598 -10.944 -1.619 1.00 94.38 77 ASN A CA 1
ATOM 645 C C . ASN A 1 77 ? 15.094 -11.845 -2.758 1.00 94.38 77 ASN A C 1
ATOM 647 O O . ASN A 1 77 ? 15.536 -12.989 -2.870 1.00 94.38 77 ASN A O 1
ATOM 651 N N . VAL A 1 78 ? 14.143 -11.369 -3.564 1.00 94.31 78 VAL A N 1
ATOM 652 C CA . VAL A 1 78 ? 13.616 -12.078 -4.729 1.00 94.31 78 VAL A CA 1
ATOM 653 C C . VAL A 1 78 ? 14.419 -11.648 -5.953 1.00 94.31 78 VAL A C 1
ATOM 655 O O . VAL A 1 78 ? 14.449 -10.472 -6.309 1.00 94.31 78 VAL A O 1
ATOM 658 N N . GLU A 1 79 ? 15.095 -12.602 -6.594 1.00 91.69 79 GLU A N 1
ATOM 659 C CA . GLU A 1 79 ? 15.927 -12.328 -7.768 1.00 91.69 79 GLU A CA 1
ATOM 660 C C . GLU A 1 79 ? 15.096 -11.697 -8.896 1.00 91.69 79 GLU A C 1
ATOM 662 O O . GLU A 1 79 ? 14.029 -12.194 -9.255 1.00 91.69 79 GLU A O 1
ATOM 667 N N . GLY A 1 80 ? 15.582 -10.578 -9.440 1.00 88.44 80 GLY A N 1
ATOM 668 C CA . GLY A 1 80 ? 14.890 -9.830 -10.492 1.00 88.44 80 GLY A CA 1
ATOM 669 C C . GLY A 1 80 ? 13.692 -8.998 -10.017 1.00 88.44 80 GLY A C 1
ATOM 670 O O . GLY A 1 80 ? 13.025 -8.390 -10.853 1.00 88.44 80 GLY A O 1
ATOM 671 N N . PHE A 1 81 ? 13.408 -8.939 -8.710 1.00 93.31 81 PHE A N 1
ATOM 672 C CA . PHE A 1 81 ? 12.364 -8.071 -8.168 1.00 93.31 81 PHE A CA 1
ATOM 673 C C . PHE A 1 81 ? 12.873 -6.633 -7.999 1.00 93.31 81 PHE A C 1
ATOM 675 O O . PHE A 1 81 ? 13.989 -6.383 -7.541 1.00 93.31 81 PHE A O 1
ATOM 682 N N . SER A 1 82 ? 12.031 -5.674 -8.364 1.00 92.62 82 SER A N 1
ATOM 683 C CA . SER A 1 82 ? 12.302 -4.239 -8.341 1.00 92.62 82 SER A CA 1
ATOM 684 C C . SER A 1 82 ? 11.033 -3.451 -8.011 1.00 92.62 82 SER A C 1
ATOM 686 O O . SER A 1 82 ? 9.930 -4.000 -7.946 1.00 92.62 82 SER A O 1
ATOM 688 N N . CYS A 1 83 ? 11.165 -2.131 -7.880 1.00 93.56 83 CYS A N 1
ATOM 689 C CA . CYS A 1 83 ? 10.037 -1.213 -7.712 1.00 93.56 83 CYS A CA 1
ATOM 690 C C . CYS A 1 83 ? 8.958 -1.403 -8.797 1.00 93.56 83 CYS A C 1
ATOM 692 O O . CYS A 1 83 ? 7.764 -1.319 -8.506 1.00 93.56 83 CYS A O 1
ATOM 694 N N . TRP A 1 84 ? 9.372 -1.711 -10.032 1.00 92.44 84 TRP A N 1
ATOM 695 C CA . TRP A 1 84 ? 8.490 -1.860 -11.193 1.00 92.44 84 TRP A CA 1
ATOM 696 C C . TRP A 1 84 ? 7.572 -3.085 -11.116 1.00 92.44 84 TRP A C 1
ATOM 698 O O . TRP A 1 84 ? 6.528 -3.098 -11.765 1.00 92.44 84 TRP A O 1
ATOM 708 N N . ASN A 1 85 ? 7.912 -4.083 -10.292 1.00 93.56 85 ASN A N 1
ATOM 709 C CA . ASN A 1 85 ? 7.067 -5.259 -10.067 1.00 93.56 85 ASN A CA 1
ATOM 710 C C . ASN A 1 85 ? 5.806 -4.932 -9.252 1.00 93.56 85 ASN A C 1
ATOM 712 O O . ASN A 1 85 ? 4.833 -5.674 -9.330 1.00 93.56 85 ASN A O 1
ATOM 716 N N . CYS A 1 86 ? 5.814 -3.828 -8.497 1.00 94.88 86 CYS A N 1
ATOM 717 C CA . CYS A 1 86 ? 4.625 -3.287 -7.833 1.00 94.88 86 CYS A CA 1
ATOM 718 C C . CYS A 1 86 ? 4.067 -2.061 -8.575 1.00 94.88 86 CYS A C 1
ATOM 720 O O . CYS A 1 86 ? 2.860 -1.845 -8.635 1.00 94.88 86 CYS A O 1
ATOM 722 N N . HIS A 1 87 ? 4.945 -1.235 -9.137 1.00 94.00 87 HIS A N 1
ATOM 723 C CA . HIS A 1 87 ? 4.590 0.039 -9.748 1.00 94.00 87 HIS A CA 1
ATOM 724 C C . HIS A 1 87 ? 4.839 0.000 -11.249 1.00 94.00 87 HIS A C 1
ATOM 726 O O . HIS A 1 87 ? 5.795 0.602 -11.699 1.00 94.00 87 HIS A O 1
ATOM 732 N N . ASN A 1 88 ? 4.012 -0.683 -12.044 1.00 92.25 88 ASN A N 1
ATOM 733 C CA . ASN A 1 88 ? 4.241 -0.780 -13.492 1.00 92.25 88 ASN A CA 1
ATOM 734 C C . ASN A 1 88 ? 4.463 0.614 -14.140 1.00 92.25 88 ASN A C 1
ATOM 736 O O . ASN A 1 88 ? 3.558 1.453 -14.080 1.00 92.25 88 ASN A O 1
ATOM 740 N N . PRO A 1 89 ? 5.609 0.872 -14.804 1.00 90.94 89 PRO A N 1
ATOM 741 C CA . PRO A 1 89 ? 5.953 2.206 -15.311 1.00 90.94 89 PRO A CA 1
ATOM 742 C C . PRO A 1 89 ? 4.986 2.723 -16.383 1.00 90.94 89 PRO A C 1
ATOM 744 O O . PRO A 1 89 ? 4.903 3.928 -16.605 1.00 90.94 89 PRO A O 1
ATOM 747 N N . HIS A 1 90 ? 4.244 1.822 -17.029 1.00 92.56 90 HIS A N 1
ATOM 748 C CA . HIS A 1 90 ? 3.328 2.128 -18.122 1.00 92.56 90 HIS A CA 1
ATOM 749 C C . HIS A 1 90 ? 1.857 2.182 -17.706 1.00 92.56 90 HIS A C 1
ATOM 751 O O . HIS A 1 90 ? 1.007 2.446 -18.549 1.00 92.56 90 HIS A O 1
ATOM 757 N N . SER A 1 91 ? 1.517 1.874 -16.455 1.00 93.62 91 SER A N 1
ATOM 758 C CA . SER A 1 91 ? 0.113 1.853 -16.019 1.00 93.62 91 SER A CA 1
ATOM 759 C C . SER A 1 91 ? -0.105 2.237 -14.562 1.00 93.62 91 SER A C 1
ATOM 761 O O . SER A 1 91 ? -1.246 2.245 -14.114 1.00 93.62 91 SER A O 1
ATOM 763 N N . TYR A 1 92 ? 0.953 2.504 -13.794 1.00 93.81 92 TYR A N 1
ATOM 764 C CA . TYR A 1 92 ? 0.815 2.854 -12.389 1.00 93.81 92 TYR A CA 1
ATOM 765 C C . TYR A 1 92 ? 0.255 4.269 -12.219 1.00 93.81 92 TYR A C 1
ATOM 767 O O . TYR A 1 92 ? 0.746 5.238 -12.802 1.00 93.81 92 TYR A O 1
ATOM 775 N N . GLU A 1 93 ? -0.741 4.376 -11.347 1.00 91.56 93 GLU A N 1
ATOM 776 C CA . GLU A 1 93 ? -1.455 5.599 -11.006 1.00 91.56 93 GLU A CA 1
ATOM 777 C C . GLU A 1 93 ? -1.441 5.841 -9.495 1.00 91.56 93 GLU A C 1
ATOM 779 O O . GLU A 1 93 ? -1.605 4.921 -8.691 1.00 91.56 93 GLU A O 1
ATOM 784 N N . ILE A 1 94 ? -1.278 7.102 -9.085 1.00 86.62 94 ILE A N 1
ATOM 785 C CA . ILE A 1 94 ? -1.489 7.502 -7.688 1.00 86.62 94 ILE A CA 1
ATOM 786 C C . ILE A 1 94 ? -2.986 7.755 -7.479 1.00 86.62 94 ILE A C 1
ATOM 788 O O . ILE A 1 94 ? -3.503 8.834 -7.773 1.00 86.62 94 ILE A O 1
ATOM 792 N N . THR A 1 95 ? -3.691 6.774 -6.918 1.00 81.25 95 THR A N 1
ATOM 793 C CA . THR A 1 95 ? -5.155 6.844 -6.769 1.00 81.25 95 THR A CA 1
ATOM 794 C C . THR A 1 95 ? -5.601 7.692 -5.576 1.00 81.25 95 THR A C 1
ATOM 796 O O . THR A 1 95 ? -6.579 8.427 -5.676 1.00 81.25 95 THR A O 1
ATOM 799 N N . VAL A 1 96 ? -4.866 7.680 -4.457 1.00 76.06 96 VAL A N 1
ATOM 800 C CA . VAL A 1 96 ? -5.303 8.337 -3.205 1.00 76.06 96 VAL A CA 1
ATOM 801 C C . VAL A 1 96 ? -5.432 9.864 -3.310 1.00 76.06 96 VAL A C 1
ATOM 803 O O . VAL A 1 96 ? -6.221 10.467 -2.591 1.00 76.06 96 VAL A O 1
ATOM 806 N N . ARG A 1 97 ? -4.662 10.506 -4.200 1.00 68.25 97 ARG A N 1
ATOM 807 C CA . ARG A 1 97 ? -4.698 11.969 -4.397 1.00 68.25 97 ARG A CA 1
ATOM 808 C C . ARG A 1 97 ? -5.880 12.418 -5.252 1.00 68.25 97 ARG A C 1
ATOM 810 O O . ARG A 1 97 ? -6.332 13.550 -5.115 1.00 68.25 97 ARG A O 1
ATOM 817 N N . ASN A 1 98 ? -6.358 11.531 -6.121 1.00 61.97 98 ASN A N 1
ATOM 818 C CA . ASN A 1 98 ? -7.352 11.840 -7.145 1.00 61.97 98 ASN A CA 1
ATOM 819 C C . ASN A 1 98 ? -8.715 11.195 -6.853 1.00 61.97 98 ASN A C 1
ATOM 821 O O . ASN A 1 98 ? -9.725 11.615 -7.415 1.00 61.97 98 ASN A O 1
ATOM 825 N N . SER A 1 99 ? -8.763 10.201 -5.962 1.00 66.44 99 SER A N 1
ATOM 826 C CA . SER A 1 99 ? -9.988 9.501 -5.597 1.00 66.44 99 SER A CA 1
ATOM 827 C C . SER A 1 99 ? -10.694 10.164 -4.417 1.00 66.44 99 SER A C 1
ATOM 829 O O . SER A 1 99 ? -10.106 10.461 -3.377 1.00 66.44 99 SER A O 1
ATOM 831 N N . THR A 1 100 ? -12.007 10.340 -4.557 1.00 70.56 100 THR A N 1
ATOM 832 C CA . THR A 1 100 ? -12.897 10.652 -3.426 1.00 70.56 100 THR A CA 1
ATOM 833 C C . THR A 1 100 ? -13.418 9.389 -2.733 1.00 70.56 100 THR A C 1
ATOM 835 O O . THR A 1 100 ? -14.065 9.499 -1.691 1.00 70.56 100 THR A O 1
ATOM 838 N N . ASN A 1 101 ? -13.117 8.210 -3.287 1.00 85.25 101 ASN A N 1
ATOM 839 C CA . ASN A 1 101 ? -13.566 6.901 -2.835 1.00 85.25 101 ASN A CA 1
ATOM 840 C C . ASN A 1 101 ? -12.375 6.050 -2.366 1.00 85.25 101 ASN A C 1
ATOM 842 O O . ASN A 1 101 ? -11.637 5.475 -3.170 1.00 85.25 101 ASN A O 1
ATOM 846 N N . LEU A 1 102 ? -12.214 5.925 -1.048 1.00 87.94 102 LEU A N 1
ATOM 847 C CA . LEU A 1 102 ? -11.119 5.155 -0.459 1.00 87.94 102 LEU A CA 1
ATOM 848 C C . LEU A 1 102 ? -11.178 3.661 -0.822 1.00 87.94 102 LEU A C 1
ATOM 850 O O . LEU A 1 102 ? -10.134 3.028 -0.944 1.00 87.94 102 LEU A O 1
ATOM 854 N N . HIS A 1 103 ? -12.369 3.100 -1.048 1.00 90.38 103 HIS A N 1
ATOM 855 C CA . HIS A 1 103 ? -12.519 1.682 -1.392 1.00 90.38 103 HIS A CA 1
ATOM 856 C C . HIS A 1 103 ? -11.930 1.359 -2.769 1.00 90.38 103 HIS A C 1
ATOM 858 O O . HIS A 1 103 ? -11.373 0.281 -2.957 1.00 90.38 103 HIS A O 1
ATOM 864 N N . GLU A 1 104 ? -12.005 2.292 -3.722 1.00 91.25 104 GLU A N 1
ATOM 865 C CA . GLU A 1 104 ? -11.359 2.137 -5.032 1.00 91.25 104 GLU A CA 1
ATOM 866 C C . GLU A 1 104 ? -9.835 2.152 -4.901 1.00 91.25 104 GLU A C 1
ATOM 868 O O . GLU A 1 104 ? -9.166 1.310 -5.495 1.00 91.25 104 GLU A O 1
ATOM 873 N N . THR A 1 105 ? -9.289 3.037 -4.060 1.00 91.69 105 THR A N 1
ATOM 874 C CA . THR A 1 105 ? -7.855 3.041 -3.734 1.00 91.69 105 THR A CA 1
ATOM 875 C C . THR A 1 105 ? -7.430 1.737 -3.065 1.00 91.69 105 THR A C 1
ATOM 877 O O . THR A 1 105 ? -6.436 1.149 -3.474 1.00 91.69 105 THR A O 1
ATOM 880 N N . ILE A 1 106 ? -8.193 1.239 -2.085 1.00 94.75 106 ILE A N 1
ATOM 881 C CA . ILE A 1 106 ? -7.888 -0.032 -1.411 1.00 94.75 106 ILE A CA 1
ATOM 882 C C . ILE A 1 106 ? -7.888 -1.192 -2.408 1.00 94.75 106 ILE A C 1
ATOM 884 O O . ILE A 1 106 ? -6.976 -2.016 -2.390 1.00 94.75 106 ILE A O 1
ATOM 888 N N . LEU A 1 107 ? -8.893 -1.252 -3.285 1.00 94.94 107 LEU A N 1
ATOM 889 C CA . LEU A 1 107 ? -8.995 -2.289 -4.306 1.00 94.94 107 LEU A CA 1
ATOM 890 C C . LEU A 1 107 ? -7.815 -2.234 -5.282 1.00 94.94 107 LEU A C 1
ATOM 892 O O . LEU A 1 107 ? -7.218 -3.270 -5.565 1.00 94.94 107 LEU A O 1
ATOM 896 N N . TYR A 1 108 ? -7.481 -1.045 -5.782 1.00 94.88 108 TYR A N 1
ATOM 897 C CA . TYR A 1 108 ? -6.354 -0.846 -6.689 1.00 94.88 108 TYR A CA 1
ATOM 898 C C . TYR A 1 108 ? -5.028 -1.267 -6.037 1.00 94.88 108 TYR A C 1
ATOM 900 O O . TYR A 1 108 ? -4.318 -2.104 -6.592 1.00 94.88 108 TYR A O 1
ATOM 908 N N . ASP A 1 109 ? -4.747 -0.778 -4.826 1.00 95.44 109 ASP A N 1
ATOM 909 C CA . ASP A 1 109 ? -3.513 -1.086 -4.096 1.00 95.44 109 ASP A CA 1
ATOM 910 C C . ASP A 1 109 ? -3.402 -2.590 -3.780 1.00 95.44 109 ASP A C 1
ATOM 912 O O . ASP A 1 109 ? -2.333 -3.183 -3.913 1.00 95.44 109 ASP A O 1
ATOM 916 N N . ASN A 1 110 ? -4.508 -3.240 -3.402 1.00 97.44 110 ASN A N 1
ATOM 917 C CA . ASN A 1 110 ? -4.522 -4.682 -3.141 1.00 97.44 110 ASN A CA 1
ATOM 918 C C . ASN A 1 110 ? -4.328 -5.504 -4.416 1.00 97.44 110 ASN A C 1
ATOM 920 O O . ASN A 1 110 ? -3.663 -6.540 -4.377 1.00 97.44 110 ASN A O 1
ATOM 924 N N . ASN A 1 111 ? -4.881 -5.056 -5.545 1.00 96.88 111 ASN A N 1
ATOM 925 C CA . ASN A 1 111 ? -4.740 -5.765 -6.812 1.00 96.88 111 ASN A CA 1
ATOM 926 C C . ASN A 1 111 ? -3.282 -5.847 -7.266 1.00 96.88 111 ASN A C 1
ATOM 928 O O . ASN A 1 111 ? -2.901 -6.897 -7.773 1.00 96.88 111 ASN A O 1
ATOM 932 N N . ILE A 1 112 ? -2.460 -4.829 -6.990 1.00 96.88 112 ILE A N 1
ATOM 933 C CA . ILE A 1 112 ? -1.009 -4.875 -7.235 1.00 96.88 112 ILE A CA 1
ATOM 934 C C . ILE A 1 112 ? -0.380 -6.089 -6.535 1.00 96.88 112 ILE A C 1
ATOM 936 O O . ILE A 1 112 ? 0.354 -6.862 -7.143 1.00 96.88 112 ILE A O 1
ATOM 940 N N . CYS A 1 113 ? -0.708 -6.319 -5.260 1.00 96.94 113 CYS A N 1
ATOM 941 C CA . CYS A 1 113 ? -0.209 -7.487 -4.532 1.00 96.94 113 CYS A CA 1
ATOM 942 C C . CYS A 1 113 ? -0.753 -8.799 -5.123 1.00 96.94 113 CYS A C 1
ATOM 944 O O . CYS A 1 113 ? -0.042 -9.805 -5.200 1.00 96.94 113 CYS A O 1
ATOM 946 N N . LEU A 1 114 ? -2.024 -8.799 -5.530 1.00 96.94 114 LEU A N 1
ATOM 947 C CA . LEU A 1 114 ? -2.710 -9.977 -6.058 1.00 96.94 114 LEU A CA 1
ATOM 948 C C . LEU A 1 114 ? -2.247 -10.376 -7.465 1.00 96.94 114 LEU A C 1
ATOM 950 O O . LEU A 1 114 ? -2.438 -11.539 -7.823 1.00 96.94 114 LEU A O 1
ATOM 954 N N . GLU A 1 115 ? -1.575 -9.498 -8.218 1.00 95.31 115 GLU A N 1
ATOM 955 C CA . GLU A 1 115 ? -0.954 -9.854 -9.504 1.00 95.31 115 GLU A CA 1
ATOM 956 C C . GLU A 1 115 ? 0.034 -11.016 -9.376 1.00 95.31 115 GLU A C 1
ATOM 958 O O . GLU A 1 115 ? 0.192 -11.776 -10.329 1.00 95.31 115 GLU A O 1
ATOM 963 N N . CYS A 1 116 ? 0.652 -11.186 -8.202 1.00 95.50 116 CYS A N 1
ATOM 964 C CA . CYS A 1 116 ? 1.472 -12.350 -7.871 1.00 95.50 116 CYS A CA 1
ATOM 965 C C . CYS A 1 116 ? 0.818 -13.204 -6.777 1.00 95.50 116 CYS A C 1
ATOM 967 O O . CYS A 1 116 ? 0.596 -14.396 -6.968 1.00 95.50 116 CYS A O 1
ATOM 969 N N . HIS A 1 117 ? 0.433 -12.622 -5.640 1.00 95.56 117 HIS A N 1
ATOM 970 C CA . HIS A 1 117 ? -0.055 -13.402 -4.495 1.00 95.56 117 HIS A CA 1
ATOM 971 C C . HIS A 1 117 ? -1.435 -14.041 -4.708 1.00 95.56 117 HIS A C 1
ATOM 973 O O . HIS A 1 117 ? -1.791 -14.945 -3.959 1.00 95.56 117 HIS A O 1
ATOM 979 N N . GLY A 1 118 ? -2.201 -13.597 -5.709 1.00 94.94 118 GLY A N 1
ATOM 980 C CA . GLY A 1 118 ? -3.473 -14.195 -6.128 1.00 94.94 118 GLY A CA 1
ATOM 981 C C . GLY A 1 118 ? -3.412 -14.893 -7.491 1.00 94.94 118 GLY A C 1
ATOM 982 O O . GLY A 1 118 ? -4.430 -15.412 -7.947 1.00 94.94 118 GLY A O 1
ATOM 983 N N . ASN A 1 119 ? -2.248 -14.908 -8.149 1.00 95.19 119 ASN A N 1
ATOM 984 C CA . ASN A 1 119 ? -2.053 -15.513 -9.462 1.00 95.19 119 ASN A CA 1
ATOM 985 C C . ASN A 1 119 ? -0.758 -16.330 -9.485 1.00 95.19 119 ASN A C 1
ATOM 987 O O . ASN A 1 119 ? 0.336 -15.815 -9.730 1.00 95.19 119 ASN A O 1
ATOM 991 N N . TYR A 1 120 ? -0.905 -17.642 -9.295 1.00 94.50 120 TYR A N 1
ATOM 992 C CA . TYR A 1 120 ? 0.233 -18.551 -9.230 1.00 94.50 120 TYR A CA 1
ATOM 993 C C . TYR A 1 120 ? 1.085 -18.566 -10.505 1.00 94.50 120 TYR A C 1
ATOM 995 O O . TYR A 1 120 ? 2.295 -18.763 -10.428 1.00 94.50 120 TYR A O 1
ATOM 1003 N N . THR A 1 121 ? 0.482 -18.294 -11.670 1.00 93.38 121 THR A N 1
ATOM 1004 C CA . THR A 1 121 ? 1.216 -18.269 -12.944 1.00 93.38 121 THR A CA 1
ATOM 1005 C C . THR A 1 121 ? 2.283 -17.184 -12.952 1.00 93.38 121 THR A C 1
ATOM 1007 O O . THR A 1 121 ? 3.378 -17.433 -13.444 1.00 93.38 121 THR A O 1
ATOM 1010 N N . ASN A 1 122 ? 1.984 -16.018 -12.379 1.00 92.38 122 ASN A N 1
ATOM 1011 C CA . ASN A 1 122 ? 2.943 -14.926 -12.247 1.00 92.38 122 ASN A CA 1
ATOM 1012 C C . ASN A 1 122 ? 3.900 -15.174 -11.079 1.00 92.38 122 ASN A C 1
ATOM 1014 O O . ASN A 1 122 ? 5.103 -14.970 -11.210 1.00 92.38 122 ASN A O 1
ATOM 1018 N N . PHE A 1 123 ? 3.380 -15.664 -9.950 1.00 93.31 123 PHE A N 1
ATOM 1019 C CA . PHE A 1 123 ? 4.176 -15.921 -8.750 1.00 93.31 123 PHE A CA 1
ATOM 1020 C C . PHE A 1 123 ? 5.345 -16.883 -9.000 1.00 93.31 123 PHE A C 1
ATOM 1022 O O . PHE A 1 123 ? 6.472 -16.604 -8.593 1.00 93.31 123 PHE A O 1
ATOM 1029 N N . GLN A 1 124 ? 5.102 -17.980 -9.723 1.00 94.19 124 GLN A N 1
ATOM 1030 C CA . GLN A 1 124 ? 6.132 -18.982 -10.021 1.00 94.19 124 GLN A CA 1
ATOM 1031 C C . GLN A 1 124 ? 7.234 -18.479 -10.974 1.00 94.19 124 GLN A C 1
ATOM 1033 O O . GLN A 1 124 ? 8.259 -19.138 -11.114 1.00 94.19 124 GLN A O 1
ATOM 1038 N N . LEU A 1 125 ? 7.048 -17.332 -11.647 1.00 91.88 125 LEU A N 1
ATOM 1039 C CA . LEU A 1 125 ? 8.097 -16.727 -12.482 1.00 91.88 125 LEU A CA 1
ATOM 1040 C C . LEU A 1 125 ? 9.207 -16.092 -11.640 1.00 91.88 125 LEU A C 1
ATOM 1042 O O . LEU A 1 125 ? 10.330 -15.958 -12.115 1.00 91.88 125 LEU A O 1
ATOM 1046 N N . LEU A 1 126 ? 8.882 -15.697 -10.408 1.00 91.56 126 LEU A N 1
ATOM 1047 C CA . LEU A 1 126 ? 9.781 -14.995 -9.491 1.00 91.56 126 LEU A CA 1
ATOM 1048 C C . LEU A 1 126 ? 10.130 -15.842 -8.262 1.00 91.56 126 LEU A C 1
ATOM 1050 O O . LEU A 1 126 ? 10.939 -15.439 -7.432 1.00 91.56 126 LEU A O 1
ATOM 1054 N N . SER A 1 127 ? 9.506 -17.008 -8.098 1.00 89.94 127 SER A N 1
ATOM 1055 C CA . SER A 1 127 ? 9.637 -17.798 -6.883 1.00 89.94 127 SER A CA 1
ATOM 1056 C C . SER A 1 127 ? 9.519 -19.296 -7.126 1.00 89.94 127 SER A C 1
ATOM 1058 O O . SER A 1 127 ? 8.718 -19.749 -7.933 1.00 89.94 127 SER A O 1
ATOM 1060 N N . ASN A 1 128 ? 10.262 -20.071 -6.333 1.00 90.25 128 ASN A N 1
ATOM 1061 C CA . ASN A 1 128 ? 10.134 -21.530 -6.260 1.00 90.25 128 ASN A CA 1
ATOM 1062 C C . ASN A 1 128 ? 9.161 -21.988 -5.157 1.00 90.25 128 ASN A C 1
ATOM 1064 O O . ASN A 1 128 ? 9.127 -23.170 -4.817 1.00 90.25 128 ASN A O 1
ATOM 1068 N N . HIS A 1 129 ? 8.432 -21.061 -4.531 1.00 89.75 129 HIS A N 1
ATOM 1069 C CA . HIS A 1 129 ? 7.447 -21.390 -3.507 1.00 89.75 129 HIS A CA 1
ATOM 1070 C C . HIS A 1 129 ? 6.162 -21.969 -4.116 1.00 89.75 129 HIS A C 1
ATOM 1072 O O . HIS A 1 129 ? 5.784 -21.662 -5.248 1.00 89.75 129 HIS A O 1
ATOM 1078 N N . ASP A 1 130 ? 5.467 -22.786 -3.323 1.00 91.56 130 ASP A N 1
ATOM 1079 C CA . ASP A 1 130 ? 4.133 -23.275 -3.664 1.00 91.56 130 ASP A CA 1
ATOM 1080 C C . ASP A 1 130 ? 3.120 -22.124 -3.764 1.00 91.56 130 ASP A C 1
ATOM 1082 O O . ASP A 1 130 ? 3.319 -21.033 -3.219 1.00 91.56 130 ASP A O 1
ATOM 1086 N N . GLU A 1 131 ? 2.003 -22.397 -4.439 1.00 92.69 131 GLU A N 1
ATOM 1087 C CA . GLU A 1 131 ? 0.886 -21.465 -4.572 1.00 92.69 131 GLU A CA 1
ATOM 1088 C C . GLU A 1 131 ? 0.435 -20.904 -3.217 1.00 92.69 131 GLU A C 1
ATOM 1090 O O . GLU A 1 131 ? 0.156 -21.633 -2.259 1.00 92.69 131 GLU A O 1
ATOM 1095 N N . ILE A 1 132 ? 0.296 -19.579 -3.165 1.00 89.38 132 ILE A N 1
ATOM 1096 C CA . ILE A 1 132 ? -0.247 -18.886 -2.004 1.00 89.38 132 ILE A CA 1
ATOM 1097 C C . ILE A 1 132 ? -1.765 -18.854 -2.124 1.00 89.38 132 ILE A C 1
ATOM 1099 O O . ILE A 1 132 ? -2.340 -18.144 -2.945 1.00 89.38 132 ILE A O 1
ATOM 1103 N N . LYS A 1 133 ? -2.436 -19.568 -1.224 1.00 93.12 133 LYS A N 1
ATOM 1104 C CA . LYS A 1 133 ? -3.878 -19.425 -1.029 1.00 93.12 133 LYS A CA 1
ATOM 1105 C C . LYS A 1 133 ? -4.128 -18.297 -0.040 1.00 93.12 133 LYS A C 1
ATOM 1107 O O . LYS A 1 133 ? -4.033 -18.491 1.175 1.00 93.12 133 LYS A O 1
ATOM 1112 N N . VAL A 1 134 ? -4.394 -17.100 -0.569 1.00 93.56 134 VAL A N 1
ATOM 1113 C CA . VAL A 1 134 ? -4.576 -15.879 0.238 1.00 93.56 134 VAL A CA 1
ATOM 1114 C C . VAL A 1 134 ? -5.676 -16.071 1.275 1.00 93.56 134 VAL A C 1
ATOM 1116 O O . VAL A 1 134 ? -5.455 -15.745 2.434 1.00 93.56 134 VAL A O 1
ATOM 1119 N N . VAL A 1 135 ? -6.820 -16.639 0.886 1.00 93.75 135 VAL A N 1
ATOM 1120 C CA . VAL A 1 135 ? -7.957 -16.868 1.792 1.00 93.75 135 VAL A CA 1
ATOM 1121 C C . VAL A 1 135 ? -7.546 -17.778 2.952 1.00 93.75 135 VAL A C 1
ATOM 1123 O O . VAL A 1 135 ? -7.568 -17.327 4.091 1.00 93.75 135 VAL A O 1
ATOM 1126 N N . ASP A 1 136 ? -7.030 -18.975 2.664 1.00 94.62 136 ASP A N 1
ATOM 1127 C CA . ASP A 1 136 ? -6.599 -19.944 3.684 1.00 94.62 136 ASP A CA 1
ATOM 1128 C C . ASP A 1 136 ? -5.541 -19.352 4.641 1.00 94.62 136 ASP A C 1
ATOM 1130 O O . ASP A 1 136 ? -5.561 -19.557 5.856 1.00 94.62 136 ASP A O 1
ATOM 1134 N N . SER A 1 137 ? -4.616 -18.547 4.108 1.00 92.94 137 SER A N 1
ATOM 1135 C CA . SER A 1 137 ? -3.559 -17.896 4.900 1.00 92.94 137 SER A CA 1
ATOM 1136 C C . SER A 1 137 ? -4.091 -16.817 5.857 1.00 92.94 137 SER A C 1
ATOM 1138 O O . SER A 1 137 ? -3.385 -16.395 6.778 1.00 92.94 137 SER A O 1
ATOM 1140 N N . HIS A 1 138 ? -5.334 -16.380 5.659 1.00 96.12 138 HIS A N 1
ATOM 1141 C CA . HIS A 1 138 ? -5.993 -15.313 6.403 1.00 96.12 138 HIS A CA 1
ATOM 1142 C C . HIS A 1 138 ? -7.236 -15.787 7.168 1.00 96.12 138 HIS A C 1
ATOM 1144 O O . HIS A 1 138 ? -8.043 -14.952 7.572 1.00 96.12 138 HIS A O 1
ATOM 1150 N N . ASP A 1 139 ? -7.427 -17.089 7.397 1.00 95.25 139 ASP A N 1
ATOM 1151 C CA . ASP A 1 139 ? -8.628 -17.647 8.062 1.00 95.25 139 ASP A CA 1
ATOM 1152 C C . ASP A 1 139 ? -8.868 -17.134 9.493 1.00 95.25 139 ASP A C 1
ATOM 1154 O O . ASP A 1 139 ? -9.951 -17.272 10.061 1.00 95.25 139 ASP A O 1
ATOM 1158 N N . TRP A 1 140 ? -7.860 -16.500 10.088 1.00 94.06 140 TRP A N 1
ATOM 1159 C CA . TRP A 1 140 ? -7.954 -15.843 11.387 1.00 94.06 140 TRP A CA 1
ATOM 1160 C C . TRP A 1 140 ? -8.697 -14.494 11.343 1.00 94.06 140 TRP A C 1
ATOM 1162 O O . TRP A 1 140 ? -9.102 -13.999 12.398 1.00 94.06 140 TRP A O 1
ATOM 1172 N N . LEU A 1 141 ? -8.876 -13.888 10.161 1.00 95.12 141 LEU A N 1
ATOM 1173 C CA . LEU A 1 141 ? -9.587 -12.619 9.998 1.00 95.12 141 LEU A CA 1
ATOM 1174 C C . LEU A 1 141 ? -11.112 -12.825 10.023 1.00 95.12 141 LEU A C 1
ATOM 1176 O O . LEU A 1 141 ? -11.654 -13.562 9.196 1.00 95.12 141 LEU A O 1
ATOM 1180 N N . PRO A 1 142 ? -11.853 -12.120 10.897 1.00 90.75 142 PRO A N 1
ATOM 1181 C CA . PRO A 1 142 ? -13.309 -12.115 10.841 1.00 90.75 142 PRO A CA 1
ATOM 1182 C C . PRO A 1 142 ? -13.798 -11.442 9.553 1.00 90.75 142 PRO A C 1
ATOM 1184 O O . PRO A 1 142 ? -13.416 -10.305 9.274 1.00 90.75 142 PRO A O 1
ATOM 1187 N N . ASN A 1 143 ? -14.682 -12.118 8.811 1.00 93.00 143 ASN A N 1
ATOM 1188 C CA . ASN A 1 143 ? -15.245 -11.637 7.543 1.00 93.00 143 ASN A CA 1
ATOM 1189 C C . ASN A 1 143 ? -14.163 -11.086 6.590 1.00 93.00 143 ASN A C 1
ATOM 1191 O O . ASN A 1 143 ? -14.087 -9.885 6.329 1.00 93.00 143 ASN A O 1
ATOM 1195 N N . GLN A 1 144 ? -13.324 -11.991 6.082 1.00 94.38 144 GLN A N 1
ATOM 1196 C CA . GLN A 1 144 ? -12.193 -11.689 5.197 1.00 94.38 144 GLN A CA 1
ATOM 1197 C C . GLN A 1 144 ? -12.569 -10.778 4.023 1.00 94.38 144 GLN A C 1
ATOM 1199 O O . GLN A 1 144 ? -11.828 -9.853 3.717 1.00 94.38 144 GLN A O 1
ATOM 1204 N N . VAL A 1 145 ? -13.739 -10.990 3.407 1.00 94.19 145 VAL A N 1
ATOM 1205 C CA . VAL A 1 145 ? -14.212 -10.175 2.276 1.00 94.19 145 VAL A CA 1
ATOM 1206 C C . VAL A 1 145 ? -14.322 -8.705 2.673 1.00 94.19 145 VAL A C 1
ATOM 1208 O O . VAL A 1 145 ? -13.754 -7.850 2.001 1.00 94.19 145 VAL A O 1
ATOM 1211 N N . ALA A 1 146 ? -14.993 -8.412 3.790 1.00 93.94 146 ALA A N 1
ATOM 1212 C CA . ALA A 1 146 ? -15.110 -7.040 4.276 1.00 93.94 146 ALA A CA 1
ATOM 1213 C C . ALA A 1 146 ? -13.744 -6.459 4.677 1.00 93.94 146 ALA A C 1
ATOM 1215 O O . ALA A 1 146 ? -13.481 -5.285 4.428 1.00 93.94 146 ALA A O 1
ATOM 1216 N N . HIS A 1 147 ? -12.858 -7.278 5.257 1.00 94.88 147 HIS A N 1
ATOM 1217 C CA . HIS A 1 147 ? -11.505 -6.847 5.616 1.00 94.88 147 HIS A CA 1
ATOM 1218 C C . HIS A 1 147 ? -10.684 -6.443 4.386 1.00 94.88 147 HIS A C 1
ATOM 1220 O O . HIS A 1 147 ? -10.134 -5.348 4.362 1.00 94.88 147 HIS A O 1
ATOM 1226 N N . PHE A 1 148 ? -10.650 -7.274 3.343 1.00 95.25 148 PHE A N 1
ATOM 1227 C CA . PHE A 1 148 ? -9.897 -6.985 2.119 1.00 95.25 148 PHE A CA 1
ATOM 1228 C C . PHE A 1 148 ? -10.500 -5.849 1.283 1.00 95.25 148 PHE A C 1
ATOM 1230 O O . PHE A 1 148 ? -9.793 -5.238 0.487 1.00 95.25 148 PHE A O 1
ATOM 1237 N N . GLN A 1 149 ? -11.787 -5.541 1.464 1.00 93.81 149 GLN A N 1
ATOM 1238 C CA . GLN A 1 149 ? -12.429 -4.373 0.853 1.00 93.81 149 GLN A CA 1
ATOM 1239 C C . GLN A 1 149 ? -12.167 -3.069 1.618 1.00 93.81 149 GLN A C 1
ATOM 1241 O O . GLN A 1 149 ? -12.214 -1.999 1.017 1.00 93.81 149 GLN A O 1
ATOM 1246 N N . GLY A 1 150 ? -11.924 -3.147 2.930 1.00 93.44 150 GLY A N 1
ATOM 1247 C CA . GLY A 1 150 ? -11.777 -1.981 3.807 1.00 93.44 150 GLY A CA 1
ATOM 1248 C C . GLY A 1 150 ? -10.344 -1.669 4.248 1.00 93.44 150 GLY A C 1
ATOM 1249 O O . GLY A 1 150 ? -10.107 -0.612 4.832 1.00 93.44 150 GLY A O 1
ATOM 1250 N N . VAL A 1 151 ? -9.390 -2.571 4.009 1.00 94.50 151 VAL A N 1
ATOM 1251 C CA . VAL A 1 151 ? -8.003 -2.464 4.481 1.00 94.50 151 VAL A CA 1
ATOM 1252 C C . VAL A 1 151 ? -7.050 -2.963 3.394 1.00 94.50 151 VAL A C 1
ATOM 1254 O O . VAL A 1 151 ? -7.302 -3.985 2.750 1.00 94.50 151 VAL A O 1
ATOM 1257 N N . ARG A 1 152 ? -5.936 -2.251 3.189 1.00 96.50 152 ARG A N 1
ATOM 1258 C CA . ARG A 1 152 ? -4.899 -2.675 2.238 1.00 96.50 152 ARG A CA 1
ATOM 1259 C C . ARG A 1 152 ? -4.029 -3.791 2.812 1.00 96.50 152 ARG A C 1
ATOM 1261 O O . ARG A 1 152 ? -3.790 -3.823 4.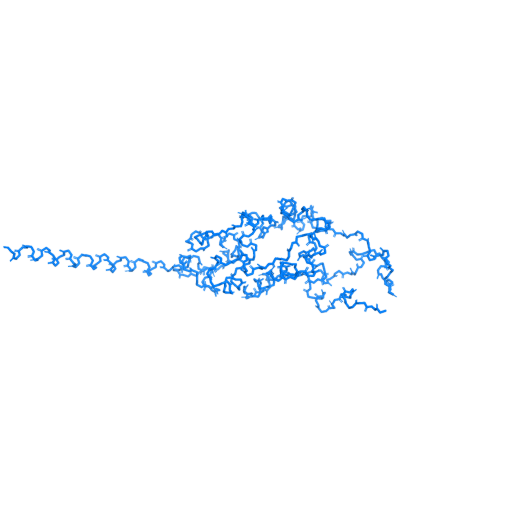018 1.00 96.50 152 ARG A O 1
ATOM 1268 N N . CYS A 1 153 ? -3.464 -4.648 1.966 1.00 97.19 153 CYS A N 1
ATOM 1269 C CA . CYS A 1 153 ? -2.499 -5.675 2.371 1.00 97.19 153 CYS A CA 1
ATOM 1270 C C . CYS A 1 153 ? -1.346 -5.060 3.182 1.00 97.19 153 CYS A C 1
ATOM 1272 O O . CYS A 1 153 ? -0.972 -5.563 4.243 1.00 97.19 153 CYS A O 1
ATOM 1274 N N . ILE A 1 154 ? -0.845 -3.911 2.727 1.00 97.00 154 ILE A N 1
ATOM 1275 C CA . ILE A 1 154 ? 0.264 -3.198 3.362 1.00 97.00 154 ILE A CA 1
ATOM 1276 C C . ILE A 1 154 ? -0.059 -2.665 4.765 1.00 97.00 154 ILE A C 1
ATOM 1278 O O . ILE A 1 154 ? 0.858 -2.499 5.555 1.00 97.00 154 ILE A O 1
ATOM 1282 N N . GLU A 1 155 ? -1.327 -2.494 5.156 1.00 96.31 155 GLU A N 1
ATOM 1283 C CA . GLU A 1 155 ? -1.654 -2.023 6.517 1.00 96.31 155 GLU A CA 1
ATOM 1284 C C . GLU A 1 155 ? -1.191 -2.997 7.606 1.00 96.31 155 GLU A C 1
ATOM 1286 O O . GLU A 1 155 ? -0.829 -2.586 8.716 1.00 96.31 155 GLU A O 1
ATOM 1291 N N . CYS A 1 156 ? -1.187 -4.290 7.269 1.00 96.94 156 CYS A N 1
ATOM 1292 C CA . CYS A 1 156 ? -0.724 -5.365 8.135 1.00 96.94 156 CYS A CA 1
ATOM 1293 C C . CYS A 1 156 ? 0.693 -5.832 7.795 1.00 96.94 156 CYS A C 1
ATOM 1295 O O . CYS A 1 156 ? 1.367 -6.356 8.680 1.00 96.94 156 CYS A O 1
ATOM 1297 N N . HIS A 1 157 ? 1.123 -5.679 6.541 1.00 97.69 157 HIS A N 1
ATOM 1298 C CA . HIS A 1 157 ? 2.368 -6.250 6.028 1.00 97.69 157 HIS A CA 1
ATOM 1299 C C . HIS A 1 157 ? 3.547 -5.275 5.954 1.00 97.69 157 HIS A C 1
ATOM 1301 O O . HIS A 1 157 ? 4.611 -5.694 5.518 1.00 97.69 157 HIS A O 1
ATOM 1307 N N . THR A 1 158 ? 3.419 -4.020 6.386 1.00 96.75 158 THR A N 1
ATOM 1308 C CA . THR A 1 158 ? 4.554 -3.078 6.434 1.00 96.75 158 THR A CA 1
ATOM 1309 C C . THR A 1 158 ? 4.816 -2.537 7.838 1.00 96.75 158 THR A C 1
ATOM 1311 O O . THR A 1 158 ? 3.969 -2.630 8.734 1.00 96.75 158 THR A O 1
ATOM 1314 N N . SER A 1 159 ? 6.001 -1.973 8.078 1.00 92.69 159 SER A N 1
ATOM 1315 C CA . SER A 1 159 ? 6.257 -1.164 9.279 1.00 92.69 159 SER A CA 1
ATOM 1316 C C . SER A 1 159 ? 5.582 0.208 9.176 1.00 92.69 159 SER A C 1
ATOM 1318 O O . SER A 1 159 ? 5.373 0.718 8.084 1.00 92.69 159 SER A O 1
ATOM 1320 N N . ILE A 1 160 ? 5.224 0.826 10.308 1.00 92.56 160 ILE A N 1
ATOM 1321 C CA . ILE A 1 160 ? 4.767 2.228 10.285 1.00 92.56 160 ILE A CA 1
ATOM 1322 C C . ILE A 1 160 ? 5.986 3.104 10.054 1.00 92.56 160 ILE A C 1
ATOM 1324 O O . ILE A 1 160 ? 7.015 2.896 10.696 1.00 92.56 160 ILE A O 1
ATOM 1328 N N . ASN A 1 161 ? 5.821 4.110 9.205 1.00 91.81 161 ASN A N 1
ATOM 1329 C CA . ASN A 1 161 ? 6.766 5.198 9.082 1.00 91.81 161 ASN A CA 1
ATOM 1330 C C . ASN A 1 161 ? 6.027 6.540 9.202 1.00 91.81 161 ASN A C 1
ATOM 1332 O O . ASN A 1 161 ? 4.957 6.741 8.617 1.00 91.81 161 ASN A O 1
ATOM 1336 N N . ASP A 1 162 ? 6.589 7.459 9.984 1.00 87.62 162 ASP A N 1
ATOM 1337 C CA . ASP A 1 162 ? 6.043 8.790 10.224 1.00 87.62 162 ASP A CA 1
ATOM 1338 C C . ASP A 1 162 ? 6.486 9.831 9.183 1.00 87.62 162 ASP A C 1
ATOM 1340 O O . ASP A 1 162 ? 5.724 10.771 8.930 1.00 87.62 162 ASP A O 1
ATOM 1344 N N . THR A 1 163 ? 7.621 9.648 8.511 1.00 87.38 163 THR A N 1
ATOM 1345 C CA . THR A 1 163 ? 8.199 10.606 7.550 1.00 87.38 163 THR A CA 1
ATOM 1346 C C . THR A 1 163 ? 7.587 10.477 6.151 1.00 87.38 163 THR A C 1
ATOM 1348 O O . THR A 1 163 ? 7.241 11.490 5.540 1.00 87.38 163 THR A O 1
ATOM 1351 N N . ILE A 1 164 ? 7.357 9.251 5.671 1.00 90.44 164 ILE A N 1
ATOM 1352 C CA . ILE A 1 164 ? 6.766 8.974 4.353 1.00 90.44 164 ILE A CA 1
ATOM 1353 C C . ILE A 1 164 ? 5.274 8.663 4.434 1.00 90.44 164 ILE A C 1
ATOM 1355 O O . ILE A 1 164 ? 4.739 8.291 5.477 1.00 90.44 164 ILE A O 1
ATOM 1359 N N . LEU A 1 165 ? 4.555 8.862 3.327 1.00 87.88 165 LEU A N 1
ATOM 1360 C CA . LEU A 1 165 ? 3.098 8.678 3.297 1.00 87.88 165 LEU A CA 1
ATOM 1361 C C . LEU A 1 165 ? 2.681 7.206 3.298 1.00 87.88 165 LEU A C 1
ATOM 1363 O O . LEU A 1 165 ? 1.663 6.866 3.896 1.00 87.88 165 LEU A O 1
ATOM 1367 N N . VAL A 1 166 ? 3.452 6.358 2.620 1.00 91.31 166 VAL A N 1
ATOM 1368 C CA . VAL A 1 166 ? 3.203 4.923 2.483 1.00 91.31 166 VAL A CA 1
ATOM 1369 C C . VAL A 1 166 ? 4.520 4.206 2.731 1.00 91.31 166 VAL A C 1
ATOM 1371 O O . VAL A 1 166 ? 5.515 4.528 2.087 1.00 91.31 166 VAL A O 1
ATOM 1374 N N . ALA A 1 167 ? 4.521 3.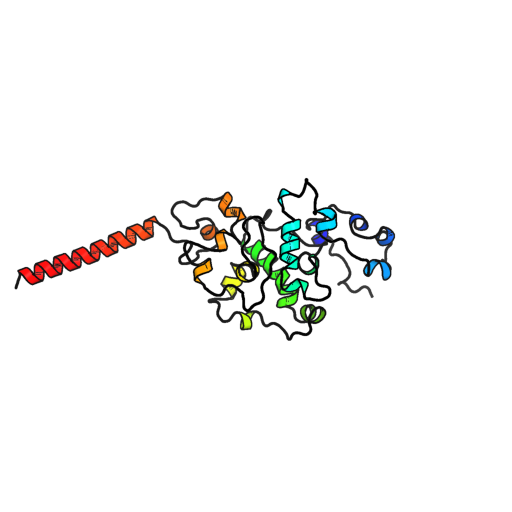268 3.673 1.00 94.50 167 ALA A N 1
ATOM 1375 C CA . ALA A 1 167 ? 5.699 2.473 3.981 1.00 94.50 167 ALA A CA 1
ATOM 1376 C C . ALA A 1 167 ? 5.939 1.389 2.919 1.00 94.50 167 ALA A C 1
ATOM 1378 O O . ALA A 1 167 ? 4.991 0.752 2.454 1.00 94.50 167 ALA A O 1
ATOM 1379 N N . HIS A 1 168 ? 7.204 1.172 2.581 1.00 96.31 168 HIS A N 1
ATOM 1380 C CA . HIS A 1 168 ? 7.716 0.210 1.606 1.00 96.31 168 HIS A CA 1
ATOM 1381 C C . HIS A 1 168 ? 8.514 -0.932 2.256 1.00 96.31 168 HIS A C 1
ATOM 1383 O O . HIS A 1 168 ? 8.857 -1.899 1.576 1.00 96.31 168 HIS A O 1
ATOM 1389 N N . THR A 1 169 ? 8.735 -0.895 3.577 1.00 97.50 169 THR A N 1
ATOM 1390 C CA . THR A 1 169 ? 9.345 -2.017 4.309 1.00 97.50 169 THR A CA 1
ATOM 1391 C C . THR A 1 169 ? 8.329 -3.150 4.472 1.00 97.50 169 THR A C 1
ATOM 1393 O O . THR A 1 169 ? 7.680 -3.285 5.513 1.00 97.50 169 THR A O 1
ATOM 1396 N N . LEU A 1 170 ? 8.152 -3.959 3.425 1.00 97.56 170 LEU A N 1
ATOM 1397 C CA . LEU A 1 170 ? 7.312 -5.159 3.456 1.00 97.56 170 LEU A CA 1
ATOM 1398 C C . LEU A 1 170 ? 7.943 -6.236 4.340 1.00 97.56 170 LEU A C 1
ATOM 1400 O O . LEU A 1 170 ? 9.050 -6.712 4.090 1.00 97.56 170 LEU A O 1
ATOM 1404 N N . LEU A 1 171 ? 7.209 -6.640 5.367 1.00 97.50 171 LEU A N 1
ATOM 1405 C CA . LEU A 1 171 ? 7.606 -7.622 6.359 1.00 97.50 171 LEU A CA 1
ATOM 1406 C C . LEU A 1 171 ? 7.110 -9.027 5.977 1.00 97.50 171 LEU A C 1
ATOM 1408 O O . LEU A 1 171 ? 6.048 -9.176 5.361 1.00 97.50 171 LEU A O 1
ATOM 1412 N N . PRO A 1 172 ? 7.829 -10.085 6.392 1.00 95.31 172 PRO A N 1
ATOM 1413 C CA . PRO A 1 172 ? 7.379 -11.455 6.183 1.00 95.31 172 PRO A CA 1
ATOM 1414 C C . PRO A 1 172 ? 6.086 -11.748 6.966 1.00 95.31 172 PRO A C 1
ATOM 1416 O O . PRO A 1 172 ? 5.769 -11.097 7.966 1.00 95.31 172 PRO A O 1
ATOM 1419 N N . LYS A 1 173 ? 5.332 -12.767 6.536 1.00 93.12 173 LYS A N 1
ATOM 1420 C CA . LYS A 1 173 ? 3.996 -13.110 7.074 1.00 93.12 173 LYS A CA 1
ATOM 1421 C C . LYS A 1 173 ? 3.969 -13.408 8.581 1.00 93.12 173 LYS A C 1
ATOM 1423 O O . LYS A 1 173 ? 2.915 -13.315 9.217 1.00 93.12 173 LYS A O 1
ATOM 1428 N N . GLU A 1 174 ? 5.102 -13.799 9.155 1.00 95.19 174 GLU A N 1
ATOM 1429 C CA . GLU A 1 174 ? 5.283 -14.054 10.586 1.00 95.19 174 GLU A CA 1
ATOM 1430 C C . GLU A 1 174 ? 5.241 -12.761 11.408 1.00 95.19 174 GLU A C 1
ATOM 1432 O O . GLU A 1 174 ? 4.864 -12.795 12.578 1.00 95.19 174 GLU A O 1
ATOM 1437 N N . GLN A 1 175 ? 5.601 -11.633 10.795 1.00 96.88 175 GLN A N 1
ATOM 1438 C CA . GLN A 1 175 ? 5.639 -10.309 11.418 1.00 96.88 175 GLN A CA 1
ATOM 1439 C C . GLN A 1 175 ? 4.424 -9.444 11.062 1.00 96.88 175 GLN A C 1
ATOM 1441 O O . GLN A 1 175 ? 4.294 -8.333 11.573 1.00 96.88 175 GLN A O 1
ATOM 1446 N N . ALA A 1 176 ? 3.518 -9.951 10.221 1.00 96.06 176 ALA A N 1
ATOM 1447 C CA . ALA A 1 176 ? 2.293 -9.248 9.877 1.00 96.06 176 ALA A CA 1
ATOM 1448 C C . ALA A 1 176 ? 1.439 -8.963 11.124 1.00 96.06 176 ALA A C 1
ATOM 1450 O O . ALA A 1 176 ? 1.338 -9.784 12.044 1.00 96.06 176 ALA A O 1
ATOM 1451 N N . VAL A 1 177 ? 0.784 -7.803 11.148 1.00 96.12 177 VAL A N 1
ATOM 1452 C CA . VAL A 1 177 ? -0.096 -7.404 12.253 1.00 96.12 177 VAL A CA 1
ATOM 1453 C C . VAL A 1 177 ? -1.291 -8.358 12.342 1.00 96.12 177 VAL A C 1
ATOM 1455 O O . VAL A 1 177 ? -2.113 -8.421 11.434 1.00 96.12 177 VAL A O 1
ATOM 1458 N N . ARG A 1 178 ? -1.414 -9.077 13.467 1.00 95.19 178 ARG A N 1
ATOM 1459 C CA . ARG A 1 178 ? -2.524 -10.024 13.726 1.00 95.19 178 ARG A CA 1
ATOM 1460 C C . ARG A 1 178 ? -3.450 -9.627 14.871 1.00 95.19 178 ARG A C 1
ATOM 1462 O O . ARG A 1 178 ? -4.501 -10.230 15.069 1.00 95.19 178 ARG A O 1
ATOM 1469 N N . ARG A 1 179 ? -3.058 -8.643 15.679 1.00 95.06 179 ARG A N 1
ATOM 1470 C CA . ARG A 1 179 ? -3.852 -8.203 16.829 1.00 95.06 179 ARG A CA 1
ATOM 1471 C C . ARG A 1 179 ? -4.925 -7.231 16.360 1.00 95.06 179 ARG A C 1
ATOM 1473 O O . ARG A 1 179 ? -4.617 -6.108 15.981 1.00 95.06 179 ARG A O 1
ATOM 1480 N N . CYS A 1 180 ? -6.191 -7.634 16.459 1.00 94.31 180 CYS A N 1
ATOM 1481 C CA . CYS A 1 180 ? -7.327 -6.815 16.022 1.00 94.31 180 CYS A CA 1
ATOM 1482 C C . CYS A 1 180 ? -7.321 -5.417 16.665 1.00 94.31 180 CYS A C 1
ATOM 1484 O O . CYS A 1 180 ? -7.696 -4.432 16.036 1.00 94.31 180 CYS A O 1
ATOM 1486 N N . THR A 1 181 ? -6.872 -5.319 17.920 1.00 95.44 181 THR A N 1
ATOM 1487 C CA . THR A 1 181 ? -6.828 -4.070 18.691 1.00 95.44 181 THR A CA 1
ATOM 1488 C C . THR A 1 181 ? -5.886 -3.018 18.118 1.00 95.44 181 THR A C 1
ATOM 1490 O O . THR A 1 181 ? -6.104 -1.844 18.385 1.00 95.44 181 THR A O 1
ATOM 1493 N N . GLU A 1 182 ? -4.896 -3.398 17.308 1.00 95.62 182 GLU A N 1
ATOM 1494 C CA . GLU A 1 182 ? -3.994 -2.435 16.657 1.00 95.62 182 GLU A CA 1
ATOM 1495 C C . GLU A 1 182 ? -4.772 -1.495 15.727 1.00 95.62 182 GLU A C 1
ATOM 1497 O O . GLU A 1 182 ? -4.443 -0.322 15.614 1.00 95.62 182 GLU A O 1
ATOM 1502 N N . CYS A 1 183 ? -5.859 -1.978 15.114 1.00 94.38 183 CYS A N 1
ATOM 1503 C CA . CYS A 1 183 ? -6.702 -1.181 14.219 1.00 94.38 183 CYS A CA 1
ATOM 1504 C C . CYS A 1 183 ? -8.063 -0.832 14.840 1.00 94.38 183 CYS A C 1
ATOM 1506 O O . CYS A 1 183 ? -8.618 0.228 14.557 1.00 94.38 183 CYS A O 1
ATOM 1508 N N . HIS A 1 184 ? -8.596 -1.699 15.705 1.00 94.06 184 HIS A N 1
ATOM 1509 C CA . HIS A 1 184 ? -9.919 -1.559 16.323 1.00 94.06 184 HIS A CA 1
ATOM 1510 C C . HIS A 1 184 ? -9.909 -0.865 17.698 1.00 94.06 184 HIS A C 1
ATOM 1512 O O . HIS A 1 184 ? -10.947 -0.793 18.357 1.00 94.06 184 HIS A O 1
ATOM 1518 N N . SER A 1 185 ? -8.771 -0.356 18.176 1.00 93.25 185 SER A N 1
ATOM 1519 C CA . SER A 1 185 ? -8.740 0.488 19.378 1.00 93.25 185 SER A CA 1
ATOM 1520 C C . SER A 1 185 ? -8.873 1.975 19.035 1.00 93.25 185 SER A C 1
ATOM 1522 O O . SER A 1 185 ? -8.795 2.376 17.876 1.00 93.25 185 SER A O 1
ATOM 1524 N N . SER A 1 186 ? -9.095 2.814 20.051 1.00 85.56 186 SER A N 1
ATOM 1525 C CA . SER A 1 186 ? -9.085 4.271 19.879 1.00 85.56 186 SER A CA 1
ATOM 1526 C C . SER A 1 186 ? -7.733 4.798 19.395 1.00 85.56 186 SER A C 1
ATOM 1528 O O . SER A 1 186 ? -7.705 5.794 18.679 1.00 85.56 186 SER A O 1
ATOM 1530 N N . ASP A 1 187 ? -6.643 4.129 19.772 1.00 88.50 187 ASP A N 1
ATOM 1531 C CA . ASP A 1 187 ? -5.301 4.378 19.251 1.00 88.50 187 ASP A CA 1
ATOM 1532 C C . ASP A 1 187 ? -5.084 3.458 18.045 1.00 88.50 187 ASP A C 1
ATOM 1534 O O . ASP A 1 187 ? -4.539 2.359 18.145 1.00 88.50 187 ASP A O 1
ATOM 1538 N N . SER A 1 188 ? -5.700 3.838 16.926 1.00 91.56 188 SER A N 1
ATOM 1539 C CA . SER A 1 188 ? -5.750 2.998 15.735 1.00 91.56 188 SER A CA 1
ATOM 1540 C C . SER A 1 188 ? -4.536 3.255 14.858 1.00 91.56 188 SER A C 1
ATOM 1542 O O . SER A 1 188 ? -4.354 4.365 14.353 1.00 91.56 188 SER A O 1
ATOM 1544 N N . ARG A 1 189 ? -3.780 2.194 14.572 1.00 93.69 189 ARG A N 1
ATOM 1545 C CA . ARG A 1 189 ? -2.708 2.168 13.571 1.00 93.69 189 ARG A CA 1
ATOM 1546 C C . ARG A 1 189 ? -3.143 2.757 12.229 1.00 93.69 189 ARG A C 1
ATOM 1548 O O . ARG A 1 189 ? -2.354 3.449 11.596 1.00 93.69 189 ARG A O 1
ATOM 1555 N N . LEU A 1 190 ? -4.403 2.552 11.834 1.00 92.62 190 LEU A N 1
ATOM 1556 C CA . LEU A 1 190 ? -4.947 3.047 10.567 1.00 92.62 190 LEU A CA 1
ATOM 1557 C C . LEU A 1 190 ? -4.850 4.576 10.439 1.00 92.62 190 LEU A C 1
ATOM 1559 O O . LEU A 1 190 ? -4.791 5.092 9.326 1.00 92.62 190 LEU A O 1
ATOM 1563 N N . MET A 1 191 ? -4.797 5.312 11.556 1.00 89.81 191 MET A N 1
ATOM 1564 C CA . MET A 1 191 ? -4.603 6.766 11.544 1.00 89.81 191 MET A CA 1
ATOM 1565 C C . MET A 1 191 ? -3.191 7.181 11.125 1.00 89.81 191 MET A C 1
ATOM 1567 O O . MET A 1 191 ? -3.024 8.256 10.548 1.00 89.81 191 MET A O 1
ATOM 1571 N N . ALA A 1 192 ? -2.195 6.337 11.397 1.00 90.19 192 ALA A N 1
ATOM 1572 C CA . ALA A 1 192 ? -0.806 6.536 11.001 1.00 90.19 192 ALA A CA 1
ATOM 1573 C C . ALA A 1 192 ? -0.487 5.922 9.627 1.00 90.19 192 ALA A C 1
ATOM 1575 O O . ALA A 1 192 ? 0.599 6.150 9.105 1.00 90.19 192 ALA A O 1
ATOM 1576 N N . THR A 1 193 ? -1.414 5.163 9.034 1.00 92.44 193 THR A N 1
ATOM 1577 C CA . THR A 1 193 ? -1.205 4.457 7.764 1.00 92.44 193 THR A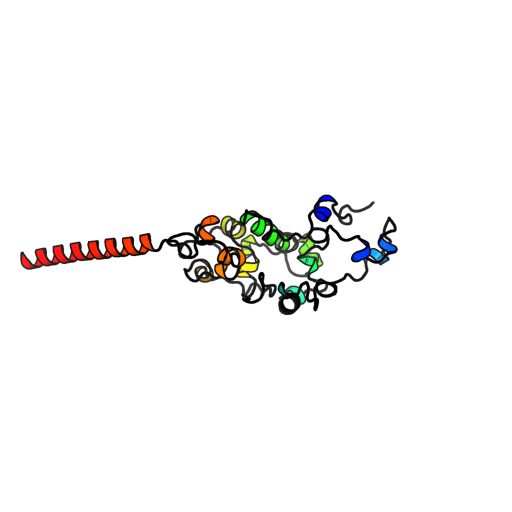 CA 1
ATOM 1578 C C . THR A 1 193 ? -2.299 4.802 6.739 1.00 92.44 193 THR A C 1
ATOM 1580 O O . THR A 1 193 ? -2.214 5.856 6.109 1.00 92.44 193 THR A O 1
ATOM 1583 N N . LEU A 1 194 ? -3.353 3.991 6.589 1.00 91.69 194 LEU A N 1
ATOM 1584 C CA . LEU A 1 194 ? -4.427 4.149 5.594 1.00 91.69 194 LEU A CA 1
ATOM 1585 C C . LEU A 1 194 ? -5.043 5.559 5.555 1.00 91.69 194 LEU A C 1
ATOM 1587 O O . LEU A 1 194 ? -5.222 6.137 4.485 1.00 91.69 194 LEU A O 1
ATOM 1591 N N . TYR A 1 195 ? -5.336 6.138 6.721 1.00 88.81 195 TYR A N 1
ATOM 1592 C CA . TYR A 1 195 ? -5.993 7.443 6.851 1.00 88.81 195 TYR A CA 1
ATOM 1593 C C . TYR A 1 195 ? -5.011 8.595 7.111 1.00 88.81 195 TYR A C 1
ATOM 1595 O O . TYR A 1 195 ? -5.444 9.714 7.406 1.00 88.81 195 TYR A O 1
ATOM 1603 N N . LYS A 1 196 ? -3.693 8.370 6.992 1.00 87.38 196 LYS A N 1
ATOM 1604 C CA . LYS A 1 196 ? -2.651 9.371 7.298 1.00 87.38 196 LYS A CA 1
ATOM 1605 C C . LYS A 1 196 ? -2.821 10.672 6.507 1.00 87.38 196 LYS A C 1
ATOM 1607 O O . LYS A 1 196 ? -2.578 11.750 7.045 1.00 87.38 196 LYS A O 1
ATOM 1612 N N . PHE A 1 197 ? -3.269 10.585 5.253 1.00 79.50 197 PHE A N 1
ATOM 1613 C CA . PHE A 1 197 ? -3.527 11.754 4.407 1.00 79.50 197 PHE A CA 1
ATOM 1614 C C . PHE A 1 197 ? -4.775 12.530 4.866 1.00 79.50 197 PHE A C 1
ATOM 1616 O O . PHE A 1 197 ? -4.712 13.728 5.133 1.00 79.50 197 PHE A O 1
ATOM 1623 N N . GLN A 1 198 ? -5.897 11.832 5.050 1.00 75.69 198 GLN A N 1
ATOM 1624 C CA . GLN A 1 198 ? -7.188 12.439 5.388 1.00 75.69 198 GLN A CA 1
ATOM 1625 C C . GLN A 1 198 ? -7.269 12.956 6.838 1.00 75.69 198 GLN A C 1
ATOM 1627 O O . GLN A 1 198 ? -8.028 13.887 7.121 1.00 75.69 198 GLN A O 1
ATOM 1632 N N . SER A 1 199 ? -6.478 12.395 7.762 1.00 64.56 199 SER A N 1
ATOM 1633 C CA . SER A 1 199 ? -6.387 12.850 9.161 1.00 64.56 199 SER A CA 1
ATOM 1634 C C . SER A 1 199 ? -5.942 14.309 9.291 1.00 64.56 199 SER A C 1
ATOM 1636 O O . SER A 1 199 ? -6.325 14.990 10.247 1.00 64.56 199 SER A O 1
ATOM 1638 N N . LYS A 1 200 ? -5.197 14.815 8.301 1.00 60.38 200 LYS A N 1
ATOM 1639 C CA . LYS A 1 200 ? -4.775 16.217 8.224 1.00 60.38 200 LYS A CA 1
ATOM 1640 C C . LYS A 1 200 ? -5.891 17.152 7.738 1.00 60.38 200 LYS A C 1
ATOM 1642 O O . LYS A 1 200 ? -5.826 18.344 8.021 1.00 60.38 200 LYS A O 1
ATOM 1647 N N . GLU A 1 201 ? -6.926 16.631 7.075 1.00 56.34 201 GLU A N 1
ATOM 1648 C CA . GLU A 1 201 ? -7.900 17.441 6.326 1.00 56.34 201 GLU A CA 1
ATOM 1649 C C . GLU A 1 201 ? -9.335 17.408 6.878 1.00 56.34 201 GLU A C 1
ATOM 1651 O O . GLU A 1 201 ? -10.090 18.358 6.664 1.00 56.34 201 GLU A O 1
ATOM 1656 N N . ARG A 1 202 ? -9.753 16.354 7.597 1.00 58.47 202 ARG A N 1
ATOM 1657 C CA . ARG A 1 202 ? -11.165 16.170 7.993 1.00 58.47 202 ARG A CA 1
ATOM 1658 C C . ARG A 1 202 ? -11.324 15.880 9.488 1.00 58.47 202 ARG A C 1
ATOM 1660 O O . ARG A 1 202 ? -10.756 14.935 10.021 1.00 58.47 202 ARG A O 1
ATOM 1667 N N . ARG A 1 203 ? -12.156 16.664 10.186 1.00 57.25 203 ARG A N 1
ATOM 1668 C CA . ARG A 1 203 ? -12.591 16.383 11.570 1.00 57.25 203 ARG A CA 1
ATOM 1669 C C . ARG A 1 203 ? -14.095 16.125 11.594 1.00 57.25 203 ARG A C 1
ATOM 1671 O O . ARG A 1 203 ? -14.864 17.037 11.310 1.00 57.25 203 ARG A O 1
ATOM 1678 N N . SER A 1 204 ? -14.524 14.922 11.983 1.00 62.03 204 SER A N 1
ATOM 1679 C CA . SER A 1 204 ? -15.936 14.673 12.319 1.00 62.03 204 SER A CA 1
ATOM 1680 C C . SER A 1 204 ? -16.192 15.016 13.787 1.00 62.03 204 SER A C 1
ATOM 1682 O O . SER A 1 204 ? -15.376 14.696 14.655 1.00 62.03 204 SER A O 1
ATOM 1684 N N . THR A 1 205 ? -17.320 15.650 14.084 1.00 68.94 205 THR A N 1
ATOM 1685 C CA . THR A 1 205 ? -17.664 16.080 15.441 1.00 68.94 205 THR A CA 1
ATOM 1686 C C . THR A 1 205 ? -18.098 14.892 16.312 1.00 68.94 205 THR A C 1
ATOM 1688 O O . THR A 1 205 ? -18.963 14.101 15.951 1.00 68.94 205 THR A O 1
ATOM 1691 N N . GLY A 1 206 ? -17.489 14.751 17.495 1.00 74.81 206 GLY A N 1
ATOM 1692 C CA . GLY A 1 206 ? -17.922 13.816 18.545 1.00 74.81 206 GLY A CA 1
ATOM 1693 C C . GLY A 1 206 ? -17.512 12.343 18.397 1.00 74.81 206 GLY A C 1
ATOM 1694 O O . GLY A 1 206 ? -17.633 11.604 19.377 1.00 74.81 206 GLY A O 1
ATOM 1695 N N . PHE A 1 207 ? -17.006 11.903 17.242 1.00 84.62 207 PHE A N 1
ATOM 1696 C CA . PHE A 1 207 ? -16.451 10.554 17.052 1.00 84.62 207 PHE A CA 1
ATOM 1697 C C . PHE A 1 207 ? -14.929 10.531 17.235 1.00 84.62 207 PHE A C 1
ATOM 1699 O O . PHE A 1 207 ? -14.218 11.399 16.728 1.00 84.62 207 PHE A O 1
ATOM 1706 N N . ILE A 1 208 ? -14.431 9.509 17.936 1.00 82.31 208 ILE A N 1
ATOM 1707 C CA . ILE A 1 208 ? -13.005 9.152 17.933 1.00 82.31 208 ILE A CA 1
ATOM 1708 C C . ILE A 1 208 ? -12.643 8.693 16.515 1.00 82.31 208 ILE A C 1
ATOM 1710 O O . ILE A 1 208 ? -13.468 8.059 15.862 1.00 82.31 208 ILE A O 1
ATOM 1714 N N . ASN A 1 209 ? -11.452 9.053 16.023 1.00 81.88 209 ASN A N 1
ATOM 1715 C CA . ASN A 1 209 ? -10.985 8.726 14.668 1.00 81.88 209 ASN A CA 1
ATOM 1716 C C . ASN A 1 209 ? -12.035 9.017 13.589 1.00 81.88 209 ASN A C 1
ATOM 1718 O O . ASN A 1 209 ? -12.297 8.214 12.699 1.00 81.88 209 ASN A O 1
ATOM 1722 N N . GLY A 1 210 ? -12.649 10.197 13.686 1.00 81.25 210 GLY A N 1
ATOM 1723 C CA . GLY A 1 210 ? -13.775 10.629 12.863 1.00 81.25 210 GLY A CA 1
ATOM 1724 C C . GLY A 1 210 ? -13.547 10.682 11.350 1.00 81.25 210 GLY A C 1
ATOM 1725 O O . GLY A 1 210 ? -14.460 11.004 10.603 1.00 81.25 210 GLY A O 1
ATOM 1726 N N . VAL A 1 211 ? -12.337 10.411 10.880 1.00 83.81 211 VAL A N 1
ATOM 1727 C CA . VAL A 1 211 ? -12.069 10.231 9.453 1.00 83.81 211 VAL A CA 1
ATOM 1728 C C . VAL A 1 211 ? -12.512 8.844 8.998 1.00 83.81 211 VAL A C 1
ATOM 1730 O O . VAL A 1 211 ? -13.213 8.749 7.998 1.00 83.81 211 VAL A O 1
ATOM 1733 N N . ILE A 1 212 ? -12.210 7.813 9.794 1.00 85.69 212 ILE A N 1
ATOM 1734 C CA . ILE A 1 212 ? -12.501 6.404 9.497 1.00 85.69 212 ILE A CA 1
ATOM 1735 C C . ILE A 1 212 ? -14.004 6.191 9.285 1.00 85.69 212 ILE A C 1
ATOM 1737 O O . ILE A 1 212 ? -14.398 5.509 8.349 1.00 85.69 212 ILE A O 1
ATOM 1741 N N . ILE A 1 213 ? -14.850 6.831 10.104 1.00 84.81 213 ILE A N 1
ATOM 1742 C CA . ILE A 1 213 ? -16.315 6.659 10.065 1.00 84.81 213 ILE A CA 1
ATOM 1743 C C . ILE A 1 213 ? -16.961 7.061 8.733 1.00 84.81 213 ILE A C 1
ATOM 1745 O O . ILE A 1 213 ? -18.072 6.618 8.450 1.00 84.81 213 ILE A O 1
ATOM 1749 N N . ASN A 1 214 ? -16.298 7.905 7.935 1.00 81.12 214 ASN A N 1
ATOM 1750 C CA . ASN A 1 214 ? -16.821 8.309 6.630 1.00 81.12 214 ASN A CA 1
ATOM 1751 C C . ASN A 1 214 ? -16.773 7.157 5.622 1.00 81.12 214 ASN A C 1
ATOM 1753 O O . ASN A 1 214 ? -17.613 7.108 4.730 1.00 81.12 214 ASN A O 1
ATOM 1757 N N . ASP A 1 215 ? -15.822 6.239 5.798 1.00 83.25 215 ASP A N 1
ATOM 1758 C CA . ASP A 1 215 ? -15.616 5.090 4.922 1.00 83.25 215 ASP A CA 1
ATOM 1759 C C . ASP A 1 215 ? -16.116 3.793 5.575 1.00 83.25 215 ASP A C 1
ATOM 1761 O O . ASP A 1 215 ? -16.756 2.971 4.925 1.00 83.25 215 ASP A O 1
ATOM 1765 N N . SER A 1 216 ? -15.876 3.602 6.877 1.00 83.94 216 SER A N 1
ATOM 1766 C CA . SER A 1 216 ? -16.292 2.398 7.600 1.00 83.94 216 SER A CA 1
ATOM 1767 C C . SER A 1 216 ? -16.484 2.623 9.106 1.00 83.94 216 SER A C 1
ATOM 1769 O O . SER A 1 216 ? -15.743 3.346 9.771 1.00 83.94 216 SER A O 1
ATOM 1771 N N . TYR A 1 217 ? -17.479 1.953 9.699 1.00 86.06 217 TYR A N 1
ATOM 1772 C CA . TYR A 1 217 ? -17.588 1.880 11.158 1.00 86.06 217 TYR A CA 1
ATOM 1773 C C . TYR A 1 217 ? -16.656 0.792 11.695 1.00 86.06 217 TYR A C 1
ATOM 1775 O O . TYR A 1 217 ? -16.923 -0.402 11.548 1.00 86.06 217 TYR A O 1
ATOM 1783 N N . VAL A 1 218 ? -15.588 1.205 12.375 1.00 88.44 218 VAL A N 1
ATOM 1784 C CA . VAL A 1 218 ? -14.624 0.297 13.001 1.00 88.44 218 VAL A CA 1
ATOM 1785 C C . VAL A 1 218 ? -14.915 0.232 14.497 1.00 88.44 218 VAL A C 1
ATOM 1787 O O . VAL A 1 218 ? -14.653 1.173 15.252 1.00 88.44 218 VAL A O 1
ATOM 1790 N N . ILE A 1 219 ? -15.471 -0.902 14.939 1.00 85.94 219 ILE A N 1
ATOM 1791 C CA . ILE A 1 219 ? -15.828 -1.137 16.347 1.00 85.94 219 ILE A CA 1
ATOM 1792 C C . ILE A 1 219 ? -14.626 -0.818 17.239 1.00 85.94 219 ILE A C 1
ATOM 1794 O O . ILE A 1 219 ? -13.532 -1.315 16.997 1.00 85.94 219 ILE A O 1
ATOM 1798 N N . GLY A 1 220 ? -14.850 0.001 18.269 1.00 87.25 220 GLY A N 1
ATOM 1799 C CA . GLY A 1 220 ? -13.821 0.449 19.210 1.00 87.25 220 GLY A CA 1
ATOM 1800 C C . GLY A 1 220 ? -13.080 1.709 18.753 1.00 87.25 220 GLY A C 1
ATOM 1801 O O . GLY A 1 220 ? -13.043 2.677 19.518 1.00 87.25 220 GLY A O 1
ATOM 1802 N N . ALA A 1 221 ? -12.596 1.740 17.511 1.00 88.94 221 ALA A N 1
ATOM 1803 C CA . ALA A 1 221 ? -11.835 2.860 16.954 1.00 88.94 221 ALA A CA 1
ATOM 1804 C C . ALA A 1 221 ? -12.694 4.091 16.639 1.00 88.94 221 ALA A C 1
ATOM 1806 O O . ALA A 1 221 ? -12.231 5.212 16.824 1.00 88.94 221 ALA A O 1
ATOM 1807 N N . THR A 1 222 ? -13.953 3.900 16.229 1.00 89.25 222 THR A N 1
ATOM 1808 C CA . THR A 1 222 ? -14.867 4.987 15.831 1.00 89.25 222 THR A CA 1
ATOM 1809 C C . THR A 1 222 ? -16.016 5.198 16.816 1.00 89.25 222 THR A C 1
ATOM 1811 O O . THR A 1 222 ? -17.169 5.402 16.432 1.00 89.25 222 THR A O 1
ATOM 1814 N N . ARG A 1 223 ? -15.757 5.093 18.125 1.00 88.00 223 ARG A N 1
ATOM 1815 C CA . ARG A 1 223 ? -16.794 5.309 19.152 1.00 88.00 223 ARG A CA 1
ATOM 1816 C C . ARG A 1 223 ? -17.142 6.793 19.286 1.00 88.00 223 ARG A C 1
ATOM 1818 O O . ARG A 1 223 ? -16.269 7.655 19.235 1.00 88.00 223 ARG A O 1
ATOM 1825 N N . ASN A 1 224 ? -18.414 7.087 19.546 1.00 89.19 224 ASN A N 1
ATOM 1826 C CA . ASN A 1 224 ? -18.852 8.444 19.859 1.00 89.19 224 ASN A CA 1
ATOM 1827 C C . ASN A 1 224 ? -18.624 8.763 21.344 1.00 89.19 224 ASN A C 1
ATOM 1829 O O . ASN A 1 224 ? -19.079 8.029 22.227 1.00 89.19 224 ASN A O 1
ATOM 1833 N N . PHE A 1 225 ? -17.938 9.869 21.624 1.00 86.94 225 PHE A N 1
ATOM 1834 C CA . PHE A 1 225 ? -17.595 10.282 22.982 1.00 86.94 225 PHE A CA 1
ATOM 1835 C C . PHE A 1 225 ? -18.837 10.578 23.834 1.00 86.94 225 PHE A C 1
ATOM 1837 O O . PHE A 1 225 ? -18.938 10.096 24.962 1.00 86.94 225 PHE A O 1
ATOM 1844 N N . TYR A 1 226 ? -19.810 11.313 23.293 1.00 89.50 226 TYR A N 1
ATOM 1845 C CA . TYR A 1 226 ? -21.015 11.695 24.033 1.00 89.50 226 TYR A CA 1
ATOM 1846 C C . TYR A 1 226 ? -21.875 10.483 24.380 1.00 89.50 226 TYR A C 1
ATOM 1848 O O . TYR A 1 226 ? -22.349 10.372 25.510 1.00 89.50 226 TYR A O 1
ATOM 1856 N N . LEU A 1 227 ? -22.024 9.542 23.442 1.00 89.75 227 LEU A N 1
ATOM 1857 C CA . LEU A 1 227 ? -22.744 8.293 23.700 1.00 89.75 227 LEU A CA 1
ATOM 1858 C C . LEU A 1 227 ? -22.033 7.440 24.756 1.00 89.75 227 LEU A C 1
ATOM 1860 O O . LEU A 1 227 ? -22.697 6.859 25.614 1.00 89.75 227 LEU A O 1
ATOM 1864 N N . ASN A 1 228 ? -20.695 7.412 24.753 1.00 89.88 228 ASN A N 1
ATOM 1865 C CA . ASN A 1 228 ? -19.936 6.729 25.801 1.00 89.88 228 ASN A CA 1
ATOM 1866 C C . ASN A 1 228 ? -20.215 7.344 27.178 1.00 89.88 228 ASN A C 1
ATOM 1868 O O . ASN A 1 228 ? -20.564 6.617 28.108 1.00 89.88 228 ASN A O 1
ATOM 1872 N N . VAL A 1 229 ? -20.117 8.668 27.309 1.00 92.06 229 VAL A N 1
ATOM 1873 C CA . VAL A 1 229 ? -20.386 9.363 28.577 1.00 92.06 229 VAL A CA 1
ATOM 1874 C C . VAL A 1 229 ? -21.829 9.141 29.033 1.00 92.06 229 VAL A C 1
ATOM 1876 O O . VAL A 1 229 ? -22.057 8.789 30.189 1.00 92.06 229 VAL A O 1
ATOM 1879 N N . LEU A 1 230 ? -22.803 9.263 28.127 1.00 95.25 230 LEU A N 1
ATOM 1880 C CA . LEU A 1 230 ? -24.212 9.028 28.437 1.00 95.25 230 LEU A CA 1
ATOM 1881 C C . LEU A 1 230 ? -24.455 7.594 28.928 1.00 95.25 230 LEU A C 1
ATOM 1883 O O . LEU A 1 230 ? -25.164 7.398 29.914 1.00 95.25 230 LEU A O 1
ATOM 1887 N N . SER A 1 231 ? -23.832 6.597 28.292 1.00 93.00 231 SER A N 1
ATOM 1888 C CA . SER A 1 231 ? -23.947 5.195 28.709 1.00 93.00 231 SER A CA 1
ATOM 1889 C C . SER A 1 231 ? -23.425 4.965 30.134 1.00 93.00 231 SER A C 1
ATOM 1891 O O . SER A 1 231 ? -24.080 4.281 30.921 1.00 93.00 231 SER A O 1
ATOM 1893 N N . LEU A 1 232 ? -22.313 5.611 30.509 1.00 94.88 232 LEU A N 1
ATOM 1894 C CA . LEU A 1 232 ? -21.762 5.557 31.866 1.00 94.88 232 LEU A CA 1
ATOM 1895 C C . LEU A 1 232 ? -22.667 6.249 32.890 1.00 94.88 232 LEU A C 1
ATOM 1897 O O . LEU A 1 232 ? -22.847 5.723 33.988 1.00 94.88 232 LEU A O 1
ATOM 1901 N N . ILE A 1 233 ? -23.274 7.385 32.534 1.00 96.94 233 ILE A N 1
ATOM 1902 C CA . ILE A 1 233 ? -24.241 8.086 33.392 1.00 96.94 233 ILE A CA 1
ATOM 1903 C C . ILE A 1 233 ? -25.469 7.205 33.643 1.00 96.94 233 ILE A C 1
ATOM 1905 O O . ILE A 1 233 ? -25.883 7.048 34.792 1.00 96.94 233 ILE A O 1
ATOM 1909 N N . ILE A 1 234 ? -26.032 6.595 32.596 1.00 97.00 234 ILE A N 1
ATOM 1910 C CA . ILE A 1 234 ? -27.195 5.703 32.715 1.00 97.00 234 ILE A CA 1
ATOM 1911 C C . ILE A 1 234 ? -26.847 4.483 33.574 1.00 97.00 234 ILE A C 1
ATOM 1913 O O . ILE A 1 234 ? -27.605 4.131 34.479 1.00 97.00 234 ILE A O 1
ATOM 1917 N N . PHE A 1 235 ? -25.690 3.863 33.334 1.00 97.38 235 PHE A N 1
ATOM 1918 C CA . PHE A 1 235 ? -25.236 2.702 34.097 1.00 97.38 235 PHE A CA 1
ATOM 1919 C C . PHE A 1 235 ? -25.009 3.035 35.579 1.00 97.38 235 PHE A C 1
ATOM 1921 O O . PHE A 1 235 ? -25.510 2.330 36.458 1.00 97.38 235 PHE A O 1
ATOM 1928 N N . GLY A 1 236 ? -24.324 4.144 35.873 1.00 97.50 236 GLY A N 1
ATOM 1929 C CA . GLY A 1 236 ? -24.130 4.627 37.242 1.00 97.50 236 GLY A CA 1
ATOM 1930 C C . GLY A 1 236 ? -25.450 4.982 37.932 1.00 97.50 236 GLY A C 1
ATOM 1931 O O . GLY A 1 236 ? -25.656 4.629 39.094 1.00 97.50 236 GLY A O 1
ATOM 1932 N N . GLY A 1 237 ? -26.381 5.604 37.203 1.00 97.81 237 GLY A N 1
ATOM 1933 C CA . GLY A 1 237 ? -27.729 5.902 37.684 1.00 97.81 237 GLY A CA 1
ATOM 1934 C C . GLY A 1 237 ? -28.519 4.640 38.039 1.00 97.81 237 GLY A C 1
ATOM 1935 O O . GLY A 1 237 ? -29.131 4.580 39.105 1.00 97.81 237 GLY A O 1
ATOM 1936 N N . LEU A 1 238 ? -28.451 3.600 37.202 1.00 97.50 238 LEU A N 1
ATOM 1937 C CA . LEU A 1 238 ? -29.094 2.311 37.468 1.00 97.50 238 LEU A CA 1
ATOM 1938 C C . LEU A 1 238 ? -28.538 1.654 38.739 1.00 97.50 238 LEU A C 1
ATOM 1940 O O . LEU A 1 238 ? -29.311 1.223 39.596 1.00 97.50 238 LEU A O 1
ATOM 1944 N N . LEU A 1 239 ? -27.210 1.614 38.892 1.00 97.50 239 LEU A N 1
ATOM 1945 C CA . LEU A 1 239 ? -26.568 1.085 40.100 1.00 97.50 239 LEU A CA 1
ATOM 1946 C C . LEU A 1 239 ? -26.990 1.858 41.354 1.00 97.50 239 LEU A C 1
ATOM 1948 O O . LEU A 1 239 ? -27.256 1.248 42.390 1.00 97.50 239 LEU A O 1
ATOM 1952 N N . LEU A 1 240 ? -27.113 3.184 41.260 1.00 97.44 240 LEU A N 1
ATOM 1953 C CA . LEU A 1 240 ? -27.582 4.022 42.361 1.00 97.44 240 LEU A CA 1
ATOM 1954 C C . LEU A 1 240 ? -29.031 3.698 42.744 1.00 97.44 240 LEU A C 1
ATOM 1956 O O . LEU A 1 240 ? -29.314 3.521 43.928 1.00 97.44 240 LEU A O 1
ATOM 1960 N N . VAL A 1 241 ? -29.934 3.548 41.770 1.00 97.44 241 VAL A N 1
ATOM 1961 C CA . VAL A 1 241 ? -31.331 3.143 42.021 1.00 97.44 241 VAL A CA 1
ATOM 1962 C C . VAL A 1 241 ? -31.389 1.785 42.723 1.00 97.44 241 VAL A C 1
ATOM 1964 O O . VAL A 1 241 ? -32.115 1.632 43.708 1.00 97.44 241 VAL A O 1
ATOM 1967 N N . ILE A 1 242 ? -30.587 0.815 42.273 1.00 97.00 242 ILE A N 1
ATOM 1968 C CA . ILE A 1 242 ? -30.495 -0.510 42.900 1.00 97.00 242 ILE A CA 1
ATOM 1969 C C . ILE A 1 242 ? -29.992 -0.393 44.346 1.00 97.00 242 ILE A C 1
ATOM 1971 O O . ILE A 1 242 ? -30.605 -0.962 45.251 1.00 97.00 242 ILE A O 1
ATOM 1975 N N . MET A 1 243 ? -28.923 0.370 44.595 1.00 96.62 243 MET A N 1
ATOM 1976 C CA . MET A 1 243 ? -28.380 0.574 45.944 1.00 96.62 243 MET A CA 1
ATOM 1977 C C . MET A 1 243 ? -29.388 1.246 46.882 1.00 96.62 243 MET A C 1
ATOM 1979 O O . MET A 1 243 ? -29.565 0.798 48.016 1.00 96.62 243 MET A O 1
ATOM 1983 N N . VAL A 1 244 ? -30.094 2.274 46.408 1.00 96.19 244 VAL A N 1
ATOM 1984 C CA . VAL A 1 244 ? -31.156 2.952 47.166 1.00 96.19 244 VAL A CA 1
ATOM 1985 C C . VAL A 1 244 ? -32.283 1.973 47.502 1.00 96.19 244 VAL A C 1
ATOM 1987 O O . VAL A 1 244 ? -32.719 1.903 48.653 1.00 96.19 244 VAL A O 1
ATOM 1990 N N . HIS A 1 245 ? -32.714 1.159 46.536 1.00 95.38 245 HIS A N 1
ATOM 1991 C CA . HIS A 1 245 ? -33.749 0.150 46.748 1.00 95.38 245 HIS A CA 1
ATOM 1992 C C . HIS A 1 245 ? -33.323 -0.914 47.776 1.00 95.38 245 HIS A C 1
ATOM 1994 O O . HIS A 1 245 ? -34.101 -1.275 48.663 1.00 95.38 245 HIS A O 1
ATOM 2000 N N . ILE A 1 246 ? -32.075 -1.391 47.711 1.00 95.44 246 ILE A N 1
ATOM 2001 C CA . ILE A 1 246 ? -31.506 -2.316 48.704 1.00 95.44 246 ILE A CA 1
ATOM 2002 C C . ILE A 1 246 ? -31.463 -1.660 50.091 1.00 95.44 246 ILE A C 1
ATOM 2004 O O . ILE A 1 246 ? -31.900 -2.275 51.065 1.00 95.44 246 ILE A O 1
ATOM 2008 N N . GLY A 1 247 ? -31.009 -0.408 50.189 1.00 94.88 247 GLY A N 1
ATOM 2009 C CA . GLY A 1 247 ? -30.962 0.341 51.446 1.00 94.88 247 GLY A CA 1
ATOM 2010 C C . GLY A 1 247 ? -32.339 0.493 52.099 1.00 94.88 247 GLY A C 1
ATOM 2011 O O . GLY A 1 247 ? -32.490 0.234 53.296 1.00 94.88 247 GLY A O 1
ATOM 2012 N N . PHE A 1 248 ? -33.370 0.825 51.314 1.00 93.75 248 PHE A N 1
ATOM 2013 C CA . PHE A 1 248 ? -34.753 0.871 51.802 1.00 93.75 248 PHE A CA 1
ATOM 2014 C C . PHE A 1 248 ? -35.275 -0.497 52.243 1.00 93.75 248 PHE A C 1
ATOM 2016 O O . PHE A 1 248 ? -36.023 -0.578 53.218 1.00 93.75 248 PHE A O 1
ATOM 2023 N N . ARG A 1 249 ? -34.873 -1.578 51.567 1.00 90.31 249 ARG A N 1
ATOM 2024 C CA . ARG A 1 249 ? -35.256 -2.945 51.943 1.00 90.31 249 ARG A CA 1
ATOM 2025 C C . ARG A 1 249 ? -34.623 -3.383 53.265 1.00 90.31 249 ARG A C 1
ATOM 2027 O O . ARG A 1 249 ? -35.294 -4.053 54.042 1.00 90.31 249 ARG A O 1
ATOM 2034 N N . ILE A 1 250 ? -33.369 -3.009 53.524 1.00 92.50 250 ILE A N 1
ATOM 2035 C CA . ILE A 1 250 ? -32.659 -3.343 54.771 1.00 92.50 250 ILE A CA 1
ATOM 2036 C C . ILE A 1 250 ? -33.248 -2.570 55.956 1.00 92.50 250 ILE A C 1
ATOM 2038 O O . ILE A 1 250 ? -33.495 -3.176 56.987 1.00 92.50 250 ILE A O 1
ATOM 2042 N N . LYS A 1 251 ? -33.547 -1.272 55.802 1.00 84.31 251 LYS A N 1
ATOM 2043 C CA . LYS A 1 251 ? -34.165 -0.455 56.869 1.00 84.31 251 LYS A CA 1
ATOM 2044 C C . LYS A 1 251 ? -35.610 -0.836 57.223 1.00 84.31 251 LYS A C 1
ATOM 2046 O O . LYS A 1 251 ? -36.117 -0.371 58.237 1.00 84.31 251 LYS A O 1
ATOM 2051 N N . ARG A 1 252 ? -36.299 -1.589 56.359 1.00 66.81 252 ARG A N 1
ATOM 2052 C CA . ARG A 1 252 ? -37.676 -2.073 56.580 1.00 66.81 252 ARG A CA 1
ATOM 2053 C C . ARG A 1 252 ? -37.742 -3.463 57.232 1.00 66.81 252 ARG A C 1
ATOM 2055 O O . ARG A 1 252 ? -38.850 -3.946 57.454 1.00 66.81 252 ARG A O 1
ATOM 2062 N N . LYS A 1 253 ? -36.597 -4.096 57.498 1.00 53.62 253 LYS A N 1
ATOM 2063 C CA . LYS A 1 253 ? -36.471 -5.234 58.418 1.00 53.62 253 LYS A CA 1
ATOM 2064 C C . LYS A 1 253 ? -36.073 -4.728 59.796 1.00 53.62 253 LYS A C 1
ATOM 2066 O O . LYS A 1 253 ? -36.487 -5.392 60.765 1.00 53.62 253 LYS A O 1
#

Radius of gyration: 25.25 Å; chains: 1; bounding box: 56×43×93 Å